Protein AF-0000000073112648 (afdb_homodimer)

InterPro domains:
  IPR002637 RdgB/HAM1 [PF01725] (5-181)
  IPR002637 RdgB/HAM1 [PTHR11067] (3-185)
  IPR002637 RdgB/HAM1 [TIGR00042] (4-183)
  IPR002637 RdgB/HAM1 [cd00515] (5-182)
  IPR027502 Inosine triphosphate pyrophosphatase [MF_03148] (3-185)
  IPR029001 Inosine triphosphate pyrophosphatase-like [G3DSA:3.90.950.10] (1-185)
  IPR029001 Inosine triphosphate pyrophosphatase-like [SSF52972] (3-185)

pLDDT: mean 95.09, std 6.39, range [42.97, 98.94]

Sequence (372 aa):
MSRTVTFVTGNAKKVEELVAILGSNFPRTIVPKKVDLPELQGEIDDICIKKCMEAAKQVQGPVLIEDTCLCFNALKGLPGPYIKWFLDKLGPEGLHTLLAGHADKSAQAICTFAFSEGVGKEVKLFQGRTDGIVVEPRGPRDFGWDPCFQPTGYDFTYAELPKEEKNKISHRFRALDKLRNYFLESMSRTVTFVTGNAKKVEELVAILGSNFPRTIVPKKVDLPELQGEIDDICIKKCMEAAKQVQGPVLIEDTCLCFNALKGLPGPYIKWFLDKLGPEGLHTLLAGHADKSAQAICTFAFSEGVGKEVKLFQGRTDGIVVEPRGPRDFGWDPCFQPTGYDFTYAELPKEEKNKISHRFRALDKLRNYFLES

Radius of gyration: 23.11 Å; Cα contacts (8 Å, |Δi|>4): 821; chains: 2; bounding box: 52×66×47 Å

Organism: Hermetia illucens (NCBI:txid343691)

Solvent-accessible surface area (backbone atoms only — not comparable to full-atom values): 19403 Å² total; per-residue (Å²): 127,67,56,62,32,37,34,55,42,84,49,69,68,58,51,55,53,50,50,63,70,52,41,90,80,47,78,52,44,79,42,77,39,71,68,96,68,80,48,58,56,78,52,68,66,61,36,42,48,53,45,34,51,53,46,7,63,73,67,68,31,29,29,33,35,74,49,70,28,45,19,26,56,75,52,72,36,40,62,15,77,48,32,67,60,48,42,74,68,44,34,36,62,39,58,37,37,46,41,55,60,43,89,58,45,41,27,35,37,36,18,37,36,23,37,27,71,16,67,94,47,70,73,44,76,24,68,8,69,26,55,24,31,53,36,79,55,40,62,57,80,86,49,81,56,28,17,15,32,26,40,66,95,52,98,44,24,52,37,58,43,56,68,75,61,42,55,75,59,30,16,58,41,47,11,46,51,51,47,43,50,52,64,72,72,102,128,67,55,61,34,35,34,56,40,82,49,69,68,57,52,54,53,49,50,63,70,51,40,91,79,46,77,52,44,80,43,76,39,71,68,95,68,80,50,58,56,78,52,68,67,59,36,42,47,53,44,34,53,54,46,8,61,72,66,68,31,29,29,33,35,74,50,68,29,44,21,26,56,75,52,72,35,40,61,14,78,50,32,68,61,48,40,75,70,43,33,37,62,39,58,37,37,46,42,56,60,42,88,56,43,41,27,34,38,35,19,38,36,24,38,26,72,16,66,95,47,70,70,44,78,22,69,9,69,26,55,24,31,54,36,80,55,42,62,57,80,87,51,82,55,27,17,15,34,26,39,66,98,51,97,44,24,53,36,58,42,56,70,74,62,43,54,74,60,30,16,56,41,48,10,45,50,51,47,43,50,51,64,73,73,100

Structure (mmCIF, N/CA/C/O backbone):
data_AF-0000000073112648-model_v1
#
loop_
_entity.id
_entity.type
_entity.pdbx_description
1 polymer 'Inosine triphosphate pyrophosphatase'
#
loop_
_atom_site.group_PDB
_atom_site.id
_atom_site.type_symbol
_atom_site.label_atom_id
_atom_site.label_alt_id
_atom_site.label_comp_id
_atom_site.label_asym_id
_atom_site.label_entity_id
_atom_site.label_seq_id
_atom_site.pdbx_PDB_ins_code
_atom_site.Cartn_x
_atom_site.Cartn_y
_atom_site.Cartn_z
_atom_site.occupancy
_atom_site.B_iso_or_equiv
_atom_site.auth_seq_id
_atom_site.auth_comp_id
_atom_site.auth_asym_id
_atom_site.auth_atom_id
_atom_site.pdbx_PDB_model_num
ATOM 1 N N . MET A 1 1 ? 29.203 -25.625 -14.953 1 43.09 1 MET A N 1
ATOM 2 C CA . MET A 1 1 ? 28.719 -25.438 -13.594 1 43.09 1 MET A CA 1
ATOM 3 C C . MET A 1 1 ? 27.438 -24.625 -13.57 1 43.09 1 MET A C 1
ATOM 5 O O . MET A 1 1 ? 27.344 -23.578 -14.227 1 43.09 1 MET A O 1
ATOM 9 N N . SER A 1 2 ? 26.25 -25.234 -13.18 1 62.19 2 SER A N 1
ATOM 10 C CA . SER A 1 2 ? 24.953 -24.578 -13.344 1 62.19 2 SER A CA 1
ATOM 11 C C . SER A 1 2 ? 24.922 -23.219 -12.641 1 62.19 2 SER A C 1
ATOM 13 O O . SER A 1 2 ? 25.516 -23.047 -11.578 1 62.19 2 SER A O 1
ATOM 15 N N . ARG A 1 3 ? 24.75 -22.188 -13.328 1 87.19 3 ARG A N 1
ATOM 16 C CA . ARG A 1 3 ? 24.672 -20.844 -12.773 1 87.19 3 ARG A CA 1
ATOM 17 C C . ARG A 1 3 ? 23.625 -20.766 -11.672 1 87.19 3 ARG A C 1
ATOM 19 O O . ARG A 1 3 ? 22.562 -21.375 -11.773 1 87.19 3 ARG A O 1
ATOM 26 N N . THR A 1 4 ? 23.938 -20.281 -10.617 1 94.12 4 THR A N 1
ATOM 27 C CA . THR A 1 4 ? 23.109 -20.156 -9.414 1 94.12 4 THR A CA 1
ATOM 28 C C . THR A 1 4 ? 22.203 -18.938 -9.5 1 94.12 4 THR A C 1
ATOM 30 O O . THR A 1 4 ? 22.625 -17.875 -9.977 1 94.12 4 THR A O 1
ATOM 33 N N . VAL A 1 5 ? 20.969 -19.094 -9.117 1 95.88 5 VAL A N 1
ATOM 34 C CA . VAL A 1 5 ? 20.016 -18 -8.953 1 95.88 5 VAL A CA 1
ATOM 35 C C . VAL A 1 5 ? 19.594 -17.891 -7.492 1 95.88 5 VAL A C 1
ATOM 37 O O . VAL A 1 5 ? 19.172 -18.891 -6.891 1 95.88 5 VAL A O 1
ATOM 40 N N . THR A 1 6 ? 19.797 -16.734 -6.945 1 96.75 6 THR A N 1
ATOM 41 C CA . THR A 1 6 ? 19.359 -16.516 -5.57 1 96.75 6 THR A CA 1
ATOM 42 C C . THR A 1 6 ? 17.875 -16.172 -5.516 1 96.75 6 THR A C 1
ATOM 44 O O . THR A 1 6 ? 17.438 -15.203 -6.117 1 96.75 6 THR A O 1
ATOM 47 N N . PHE A 1 7 ? 17.125 -16.984 -4.891 1 97.12 7 PHE A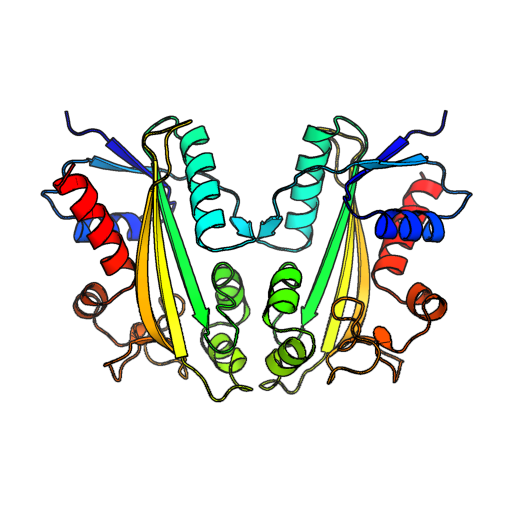 N 1
ATOM 48 C CA . PHE A 1 7 ? 15.719 -16.703 -4.621 1 97.12 7 PHE A CA 1
ATOM 49 C C . PHE A 1 7 ? 15.562 -15.961 -3.301 1 97.12 7 PHE A C 1
ATOM 51 O O . PHE A 1 7 ? 15.805 -16.531 -2.232 1 97.12 7 PHE A O 1
ATOM 58 N N . VAL A 1 8 ? 15.109 -14.727 -3.412 1 96.88 8 VAL A N 1
ATOM 59 C CA . VAL A 1 8 ? 15.047 -13.875 -2.232 1 96.88 8 VAL A CA 1
ATOM 60 C C . VAL A 1 8 ? 13.773 -14.172 -1.446 1 96.88 8 VAL A C 1
ATOM 62 O O . VAL A 1 8 ? 12.688 -13.695 -1.798 1 96.88 8 VAL A O 1
ATOM 65 N N . THR A 1 9 ? 13.922 -14.914 -0.431 1 92.69 9 THR A N 1
ATOM 66 C CA . THR A 1 9 ? 12.789 -15.273 0.417 1 92.69 9 THR A CA 1
ATOM 67 C C . THR A 1 9 ? 13.266 -15.68 1.809 1 92.69 9 THR A C 1
ATOM 69 O O . THR A 1 9 ? 14.375 -16.203 1.963 1 92.69 9 THR A O 1
ATOM 72 N N . GLY A 1 10 ? 12.477 -15.297 2.777 1 84.12 10 GLY A N 1
ATOM 73 C CA . GLY A 1 10 ? 12.711 -15.812 4.117 1 84.12 10 GLY A CA 1
ATOM 74 C C . GLY A 1 10 ? 11.852 -17.016 4.453 1 84.12 10 GLY A C 1
ATOM 75 O O . GLY A 1 10 ? 11.898 -17.531 5.574 1 84.12 10 GLY A O 1
ATOM 76 N N . ASN A 1 11 ? 11.117 -17.5 3.533 1 81 11 ASN A N 1
ATOM 77 C CA . ASN A 1 11 ? 10.164 -18.594 3.734 1 81 11 ASN A CA 1
ATOM 78 C C . ASN A 1 11 ? 10.641 -19.875 3.061 1 81 11 ASN A C 1
ATOM 80 O O . ASN A 1 11 ? 10.555 -20 1.838 1 81 11 ASN A O 1
ATOM 84 N N . ALA A 1 12 ? 11.039 -20.828 3.881 1 80.5 12 ALA A N 1
ATOM 85 C CA . ALA A 1 12 ? 11.586 -22.078 3.365 1 80.5 12 ALA A CA 1
ATOM 86 C C . ALA A 1 12 ? 10.547 -22.844 2.557 1 80.5 12 ALA A C 1
ATOM 88 O O . ALA A 1 12 ? 10.883 -23.531 1.594 1 80.5 12 ALA A O 1
ATOM 89 N N . LYS A 1 13 ? 9.266 -22.719 2.91 1 77.38 13 LYS A N 1
ATOM 90 C CA . LYS A 1 13 ? 8.195 -23.422 2.215 1 77.38 13 LYS A CA 1
ATOM 91 C C . LYS A 1 13 ? 8.055 -22.938 0.776 1 77.38 13 LYS A C 1
ATOM 93 O O . LYS A 1 13 ? 7.77 -23.719 -0.128 1 77.38 13 LYS A O 1
ATOM 98 N N . LYS A 1 14 ? 8.344 -21.656 0.605 1 84 14 LYS A N 1
ATOM 99 C CA . LYS A 1 14 ? 8.258 -21.109 -0.742 1 84 14 LYS A CA 1
ATOM 100 C C . LYS A 1 14 ? 9.32 -21.719 -1.656 1 84 14 LYS A C 1
ATOM 102 O O . LYS A 1 14 ? 9.062 -21.969 -2.836 1 84 14 LYS A O 1
ATOM 107 N N . VAL A 1 15 ? 10.492 -21.969 -1.103 1 86.69 15 VAL A N 1
ATOM 108 C CA . VAL A 1 15 ? 11.594 -22.516 -1.895 1 86.69 15 VAL A CA 1
ATOM 109 C C . VAL A 1 15 ? 11.266 -23.953 -2.314 1 86.69 15 VAL A C 1
ATOM 111 O O . VAL A 1 15 ? 11.484 -24.328 -3.469 1 86.69 15 VAL A O 1
ATOM 114 N N . GLU A 1 16 ? 10.82 -24.688 -1.351 1 84 16 GLU A N 1
ATOM 115 C CA . GLU A 1 16 ? 10.453 -26.078 -1.646 1 84 16 GLU A CA 1
ATOM 116 C C . GLU A 1 16 ? 9.398 -26.141 -2.744 1 84 16 GLU A C 1
ATOM 118 O O . GLU A 1 16 ? 9.516 -26.938 -3.678 1 84 16 GLU A O 1
ATOM 123 N N . GLU A 1 17 ? 8.406 -25.328 -2.643 1 83.12 17 GLU A N 1
ATOM 124 C CA . GLU A 1 17 ? 7.348 -25.266 -3.643 1 83.12 17 GLU A CA 1
ATOM 125 C C . GLU A 1 17 ? 7.895 -24.844 -5.004 1 83.12 17 GLU A C 1
ATOM 127 O O . GLU A 1 17 ? 7.539 -25.438 -6.027 1 83.12 17 GLU A O 1
ATOM 132 N N . LEU A 1 18 ? 8.734 -23.906 -4.992 1 90.94 18 LEU A N 1
ATOM 133 C CA . LEU A 1 18 ? 9.344 -23.391 -6.215 1 90.94 18 LEU A CA 1
ATOM 134 C C . LEU A 1 18 ? 10.141 -24.484 -6.922 1 90.94 18 LEU A C 1
ATOM 136 O O . LEU A 1 18 ? 9.953 -24.719 -8.117 1 90.94 18 LEU A O 1
ATOM 140 N N . VAL A 1 19 ? 10.969 -25.188 -6.16 1 89.19 19 VAL A N 1
ATOM 141 C CA . VAL A 1 19 ? 11.844 -26.219 -6.727 1 89.19 19 VAL A CA 1
ATOM 142 C C . VAL A 1 19 ? 11.008 -27.375 -7.258 1 89.19 19 VAL A C 1
ATOM 144 O O . VAL A 1 19 ? 11.312 -27.938 -8.312 1 89.19 19 VAL A O 1
ATOM 147 N N . ALA A 1 20 ? 9.992 -27.656 -6.555 1 85.88 20 ALA A N 1
ATOM 148 C CA . ALA A 1 20 ? 9.109 -28.75 -6.969 1 85.88 20 ALA A CA 1
ATOM 149 C C . ALA A 1 20 ? 8.445 -28.422 -8.312 1 85.88 20 ALA A C 1
ATOM 151 O O . ALA A 1 20 ? 8.305 -29.312 -9.156 1 85.88 20 ALA A O 1
ATOM 152 N N . ILE A 1 21 ? 8.102 -27.219 -8.516 1 87.06 21 ILE A N 1
ATOM 153 C CA . ILE A 1 21 ? 7.398 -26.812 -9.727 1 87.06 21 ILE A CA 1
ATOM 154 C C . ILE A 1 21 ? 8.391 -26.703 -10.883 1 87.06 21 ILE A C 1
ATOM 156 O O . ILE A 1 21 ? 8.086 -27.094 -12.008 1 87.06 21 ILE A O 1
ATOM 160 N N . LEU A 1 22 ? 9.555 -26.219 -10.656 1 91.31 22 LEU A N 1
ATOM 161 C CA . LEU A 1 22 ? 10.555 -26.047 -11.703 1 91.31 22 LEU A CA 1
ATOM 162 C C . LEU A 1 22 ? 11.07 -27.406 -12.195 1 91.31 22 LEU A C 1
ATOM 164 O O . LEU A 1 22 ? 11.359 -27.562 -13.383 1 91.31 22 LEU A O 1
ATOM 168 N N . GLY A 1 23 ? 11.156 -28.297 -11.227 1 87 23 GLY A N 1
ATOM 169 C CA . GLY A 1 23 ? 11.531 -29.656 -11.594 1 87 23 GLY A CA 1
ATOM 170 C C . GLY A 1 23 ? 13.031 -29.891 -11.578 1 87 23 GLY A C 1
ATOM 171 O O . GLY A 1 23 ? 13.812 -28.938 -11.492 1 87 23 GLY A O 1
ATOM 172 N N . SER A 1 24 ? 13.406 -31.125 -11.758 1 85.88 24 SER A N 1
ATOM 173 C CA . SER A 1 24 ? 14.797 -31.562 -11.656 1 85.88 24 SER A CA 1
ATOM 174 C C . SER A 1 24 ? 15.586 -31.156 -12.898 1 85.88 24 SER A C 1
ATOM 176 O O . SER A 1 24 ? 16.812 -31.125 -12.867 1 85.88 24 SER A O 1
ATOM 178 N N . ASN A 1 25 ? 14.938 -30.891 -13.961 1 86.56 25 ASN A N 1
ATOM 179 C CA . ASN A 1 25 ? 15.617 -30.578 -15.211 1 86.56 25 ASN A CA 1
ATOM 180 C C . ASN A 1 25 ? 15.891 -29.078 -15.336 1 86.56 25 ASN A C 1
ATOM 182 O O . ASN A 1 25 ? 16.406 -28.609 -16.359 1 86.56 25 ASN A O 1
ATOM 186 N N . PHE A 1 26 ? 15.461 -28.344 -14.375 1 90.62 26 PHE A N 1
ATOM 187 C CA . PHE A 1 26 ? 15.727 -26.906 -14.414 1 90.62 26 PHE A CA 1
ATOM 188 C C . PHE A 1 26 ? 17.219 -26.641 -14.461 1 90.62 26 PHE A C 1
ATOM 190 O O . PHE A 1 26 ? 17.984 -27.188 -13.664 1 90.62 26 PHE A O 1
ATOM 197 N N . PRO A 1 27 ? 17.719 -25.828 -15.344 1 91.5 27 PRO A N 1
ATOM 198 C CA . PRO A 1 27 ? 19.141 -25.719 -15.648 1 91.5 27 PRO A CA 1
ATOM 199 C C . PRO A 1 27 ? 19.891 -24.797 -14.688 1 91.5 27 PRO A C 1
ATOM 201 O O . PRO A 1 27 ? 21.016 -24.375 -14.977 1 91.5 27 PRO A O 1
ATOM 204 N N . ARG A 1 28 ? 19.266 -24.328 -13.648 1 92.94 28 ARG A N 1
ATOM 205 C CA . ARG A 1 28 ? 19.906 -23.469 -12.648 1 92.94 28 ARG A CA 1
ATOM 206 C C . ARG A 1 28 ? 19.75 -24.062 -11.25 1 92.94 28 ARG A C 1
ATOM 208 O O . ARG A 1 28 ? 18.797 -24.797 -10.977 1 92.94 28 ARG A O 1
ATOM 215 N N . THR A 1 29 ? 20.703 -23.781 -10.406 1 93 29 THR A N 1
ATOM 216 C CA . THR A 1 29 ? 20.562 -24.062 -8.984 1 93 29 THR A CA 1
ATOM 217 C C . THR A 1 29 ? 19.922 -22.891 -8.25 1 93 29 THR A C 1
ATOM 219 O O . THR A 1 29 ? 20.359 -21.75 -8.383 1 93 29 THR A O 1
ATOM 222 N N . ILE A 1 30 ? 18.844 -23.172 -7.531 1 93.5 30 ILE A N 1
ATOM 223 C CA . ILE A 1 30 ? 18.141 -22.125 -6.785 1 93.5 30 ILE A CA 1
ATOM 224 C C . ILE A 1 30 ? 18.594 -22.141 -5.328 1 93.5 30 ILE A C 1
ATOM 226 O O . ILE A 1 30 ? 18.5 -23.172 -4.656 1 93.5 30 ILE A O 1
ATOM 230 N N . VAL A 1 31 ? 19.062 -21.078 -4.797 1 92.81 31 VAL A N 1
ATOM 231 C CA . VAL A 1 31 ? 19.5 -20.969 -3.408 1 92.81 31 VAL A CA 1
ATOM 232 C C . VAL A 1 31 ? 18.703 -19.875 -2.709 1 92.81 31 VAL A C 1
ATOM 234 O O . VAL A 1 31 ? 18.578 -18.766 -3.232 1 92.81 31 VAL A O 1
ATOM 237 N N . PRO A 1 32 ? 18.141 -20.156 -1.556 1 94.5 32 PRO A N 1
ATOM 238 C CA . PRO A 1 32 ? 17.375 -19.141 -0.83 1 94.5 32 PRO A CA 1
ATOM 239 C C . PRO A 1 32 ? 18.266 -18.156 -0.068 1 94.5 32 PRO A C 1
ATOM 241 O O . PRO A 1 32 ? 19.328 -18.547 0.42 1 94.5 32 PRO A O 1
ATOM 244 N N . LYS A 1 33 ? 17.922 -16.969 -0 1 95.31 33 LYS A N 1
ATOM 245 C CA . LYS A 1 33 ? 18.594 -15.953 0.818 1 95.31 33 LYS A CA 1
ATOM 246 C C . LYS A 1 33 ? 17.578 -14.953 1.384 1 95.31 33 LYS A C 1
ATOM 248 O O . LYS A 1 33 ? 16.719 -14.453 0.657 1 95.31 33 LYS A O 1
ATOM 253 N N . LYS A 1 34 ? 17.672 -14.766 2.615 1 94.69 34 LYS A N 1
ATOM 254 C CA . LYS A 1 34 ? 16.859 -13.727 3.219 1 94.69 34 LYS A CA 1
ATOM 255 C C . LYS A 1 34 ? 17.484 -12.344 3.029 1 94.69 34 LYS A C 1
ATOM 257 O O . LYS A 1 34 ? 18.641 -12.125 3.395 1 94.69 34 LYS A O 1
ATOM 262 N N . VAL A 1 35 ? 16.844 -11.523 2.34 1 94.69 35 VAL A N 1
ATOM 263 C CA . VAL A 1 35 ? 17.234 -10.141 2.107 1 94.69 35 VAL A CA 1
ATOM 264 C C . VAL A 1 35 ? 16.109 -9.195 2.506 1 94.69 35 VAL A C 1
ATOM 266 O O . VAL A 1 35 ? 14.938 -9.453 2.189 1 94.69 35 VAL A O 1
ATOM 269 N N . ASP A 1 36 ? 16.453 -8.172 3.295 1 92.62 36 ASP A N 1
ATOM 270 C CA . ASP A 1 36 ? 15.438 -7.172 3.646 1 92.62 36 ASP A CA 1
ATOM 271 C C . ASP A 1 36 ? 15.18 -6.219 2.48 1 92.62 36 ASP A C 1
ATOM 273 O O . ASP A 1 36 ? 16.062 -5.453 2.092 1 92.62 36 ASP A O 1
ATOM 277 N N . LEU A 1 37 ? 14.07 -6.367 1.93 1 95.06 37 LEU A N 1
ATOM 278 C CA . LEU A 1 37 ? 13.672 -5.516 0.815 1 95.06 37 LEU A CA 1
ATOM 279 C C . LEU A 1 37 ? 12.5 -4.621 1.208 1 95.06 37 LEU A C 1
ATOM 281 O O . LEU A 1 37 ? 11.594 -5.055 1.924 1 95.06 37 LEU A O 1
ATOM 285 N N . PRO A 1 38 ? 12.477 -3.357 0.735 1 93.31 38 PRO A N 1
ATOM 286 C CA . PRO A 1 38 ? 11.32 -2.498 1.014 1 93.31 38 PRO A CA 1
ATOM 287 C C . PRO A 1 38 ? 10.062 -2.955 0.29 1 93.31 38 PRO A C 1
ATOM 289 O O . PRO A 1 38 ? 10.133 -3.43 -0.847 1 93.31 38 PRO A O 1
ATOM 292 N N . GLU A 1 39 ? 8.969 -2.891 0.93 1 95.94 39 GLU A N 1
ATOM 293 C CA . GLU A 1 39 ? 7.672 -3.086 0.284 1 95.94 39 GLU A CA 1
ATOM 294 C C . GLU A 1 39 ? 7.113 -1.768 -0.245 1 95.94 39 GLU A C 1
ATOM 296 O O . GLU A 1 39 ? 6.711 -0.901 0.534 1 95.94 39 GLU A O 1
ATOM 301 N N . LEU A 1 40 ? 7.055 -1.705 -1.59 1 97.75 40 LEU A N 1
ATOM 302 C CA . LEU A 1 40 ? 6.723 -0.428 -2.213 1 97.75 40 LEU A CA 1
ATOM 303 C C . LEU A 1 40 ? 5.238 -0.357 -2.553 1 97.75 40 LEU A C 1
ATOM 305 O O . LEU A 1 40 ? 4.582 -1.39 -2.695 1 97.75 40 LEU A O 1
ATOM 309 N N . GLN A 1 41 ? 4.758 0.828 -2.602 1 98.12 41 GLN A N 1
ATOM 310 C CA . GLN A 1 41 ? 3.432 1.067 -3.16 1 98.12 41 GLN A CA 1
ATOM 311 C C . GLN A 1 41 ? 3.508 1.348 -4.66 1 98.12 41 GLN A C 1
ATOM 313 O O . GLN A 1 41 ? 4.551 1.762 -5.168 1 98.12 41 GLN A O 1
ATOM 318 N N . GLY A 1 42 ? 2.393 1.149 -5.332 1 97 42 GLY A N 1
ATOM 319 C CA . GLY A 1 42 ? 2.35 1.394 -6.766 1 97 42 GLY A CA 1
ATOM 320 C C . GLY A 1 42 ? 1.607 0.316 -7.531 1 97 42 GLY A C 1
ATOM 321 O O . GLY A 1 42 ? 0.726 -0.348 -6.984 1 97 42 GLY A O 1
ATOM 322 N N . GLU A 1 43 ? 1.997 0.24 -8.812 1 97.19 43 GLU A N 1
ATOM 323 C CA . GLU A 1 43 ? 1.429 -0.787 -9.68 1 97.19 43 GLU A CA 1
ATOM 324 C C . GLU A 1 43 ? 2.23 -2.084 -9.594 1 97.19 43 GLU A C 1
ATOM 326 O O . GLU A 1 43 ? 3.438 -2.059 -9.352 1 97.19 43 GLU A O 1
ATOM 331 N N . ILE A 1 44 ? 1.588 -3.156 -9.852 1 97.88 44 ILE A N 1
ATOM 332 C CA . ILE A 1 44 ? 2.109 -4.5 -9.617 1 97.88 44 ILE A CA 1
ATOM 333 C C . ILE A 1 44 ? 3.469 -4.648 -10.297 1 97.88 44 ILE A C 1
ATOM 335 O O . ILE A 1 44 ? 4.461 -4.992 -9.648 1 97.88 44 ILE A O 1
ATOM 339 N N . ASP A 1 45 ? 3.564 -4.328 -11.602 1 98.38 45 ASP A N 1
ATOM 340 C CA . ASP A 1 45 ? 4.797 -4.535 -12.352 1 98.38 45 ASP A CA 1
ATOM 341 C C . ASP A 1 45 ? 5.918 -3.641 -11.828 1 98.38 45 ASP A C 1
ATOM 343 O O . ASP A 1 45 ? 7.055 -4.09 -11.672 1 98.38 45 ASP A O 1
ATOM 347 N N . ASP A 1 46 ? 5.59 -2.398 -11.57 1 97.81 46 ASP A N 1
ATOM 348 C CA . ASP A 1 46 ? 6.582 -1.448 -11.078 1 97.81 46 ASP A CA 1
ATOM 349 C C . ASP A 1 46 ? 7.152 -1.894 -9.734 1 97.81 46 ASP A C 1
ATOM 351 O O . ASP A 1 46 ? 8.359 -1.799 -9.5 1 97.81 46 ASP A O 1
ATOM 355 N N . ILE A 1 47 ? 6.297 -2.35 -8.859 1 98.06 47 ILE A N 1
ATOM 356 C CA . ILE A 1 47 ? 6.711 -2.832 -7.543 1 98.06 47 ILE A CA 1
ATOM 357 C C . ILE A 1 47 ? 7.676 -4.004 -7.707 1 98.06 47 ILE A C 1
ATOM 359 O O . ILE A 1 47 ? 8.734 -4.039 -7.074 1 98.06 47 ILE A O 1
ATOM 363 N N . CYS A 1 48 ? 7.391 -4.918 -8.57 1 98.25 48 CYS A N 1
ATOM 364 C CA . CYS A 1 48 ? 8.203 -6.113 -8.781 1 98.25 48 CYS A CA 1
ATOM 365 C C . CYS A 1 48 ? 9.555 -5.758 -9.375 1 98.25 48 CYS A C 1
ATOM 367 O O . CYS A 1 48 ? 10.586 -6.293 -8.953 1 98.25 48 CYS A O 1
ATOM 369 N N . ILE A 1 49 ? 9.516 -4.863 -10.336 1 98.44 49 ILE A N 1
ATOM 370 C CA . ILE A 1 49 ? 10.75 -4.449 -10.992 1 98.44 49 ILE A CA 1
ATOM 371 C C . ILE A 1 49 ? 11.672 -3.783 -9.977 1 98.44 49 ILE A C 1
ATOM 373 O O . ILE A 1 49 ? 12.844 -4.156 -9.852 1 98.44 49 ILE A O 1
ATOM 377 N N . LYS A 1 50 ? 11.141 -2.863 -9.234 1 97.62 50 LYS A N 1
ATOM 378 C CA . LYS A 1 50 ? 11.953 -2.137 -8.258 1 97.62 50 LYS A CA 1
ATOM 379 C C . LYS A 1 50 ? 12.453 -3.066 -7.156 1 97.62 50 LYS A C 1
ATOM 381 O O . LYS A 1 50 ? 13.594 -2.947 -6.703 1 97.62 50 LYS A O 1
ATOM 386 N N . LYS A 1 51 ? 11.594 -3.984 -6.727 1 97.62 51 LYS A N 1
ATOM 387 C CA . LYS A 1 51 ? 11.977 -4.977 -5.723 1 97.62 51 LYS A CA 1
ATOM 388 C C . LYS A 1 51 ? 13.117 -5.852 -6.227 1 97.62 51 LYS A C 1
ATOM 390 O O . LYS A 1 51 ? 14.07 -6.117 -5.488 1 97.62 51 LYS A O 1
ATOM 395 N N . CYS A 1 52 ? 13.062 -6.258 -7.422 1 98.38 52 CYS A N 1
ATOM 396 C CA . CYS A 1 52 ? 14.086 -7.105 -8.023 1 98.38 52 CYS A CA 1
ATOM 397 C C . CYS A 1 52 ? 15.398 -6.352 -8.188 1 98.38 52 CYS A C 1
ATOM 399 O O . CYS A 1 52 ? 16.469 -6.895 -7.918 1 98.38 52 CYS A O 1
ATOM 401 N N . MET A 1 53 ? 15.305 -5.117 -8.609 1 98 53 MET A N 1
ATOM 402 C CA . MET A 1 53 ? 16.5 -4.289 -8.75 1 98 53 MET A CA 1
ATOM 403 C C . MET A 1 53 ? 17.203 -4.117 -7.406 1 98 53 MET A C 1
ATOM 405 O O . MET A 1 53 ? 18.422 -4.215 -7.332 1 98 53 MET A O 1
ATOM 409 N N . GLU A 1 54 ? 16.422 -3.875 -6.387 1 97.12 54 GLU A N 1
ATOM 410 C CA . GLU A 1 54 ? 17 -3.732 -5.051 1 97.12 54 GLU A CA 1
ATOM 411 C C . GLU A 1 54 ? 17.625 -5.039 -4.582 1 97.12 54 GLU A C 1
ATOM 413 O O . GLU A 1 54 ? 18.688 -5.035 -3.971 1 97.12 54 GLU A O 1
ATOM 418 N N . ALA A 1 55 ? 16.969 -6.125 -4.852 1 98 55 ALA A N 1
ATOM 419 C CA . ALA A 1 55 ? 17.5 -7.438 -4.512 1 98 55 ALA A CA 1
ATOM 420 C C . ALA A 1 55 ? 18.844 -7.676 -5.207 1 98 55 ALA A C 1
ATOM 422 O O . ALA A 1 55 ? 19.797 -8.164 -4.59 1 98 55 ALA A O 1
ATOM 423 N N . ALA A 1 56 ? 18.906 -7.34 -6.465 1 98 56 ALA A N 1
ATOM 424 C CA . ALA A 1 56 ? 20.141 -7.516 -7.242 1 98 56 ALA A CA 1
ATOM 425 C C . ALA A 1 56 ? 21.281 -6.727 -6.633 1 98 56 ALA A C 1
ATOM 427 O O . ALA A 1 56 ? 22.422 -7.215 -6.574 1 98 56 ALA A O 1
ATOM 428 N N . LYS A 1 57 ? 20.969 -5.559 -6.195 1 97.12 57 LYS A N 1
ATOM 429 C CA . LYS A 1 57 ? 21.984 -4.707 -5.582 1 97.12 57 LYS A CA 1
ATOM 430 C C . LYS A 1 57 ? 22.547 -5.348 -4.32 1 97.12 57 LYS A C 1
ATOM 432 O O . LYS A 1 57 ? 23.734 -5.215 -4.031 1 97.12 57 LYS A O 1
ATOM 437 N N . GLN A 1 58 ? 21.766 -6.012 -3.615 1 96.88 58 GLN A N 1
ATOM 438 C CA . GLN A 1 58 ? 22.172 -6.582 -2.34 1 96.88 58 GLN A CA 1
ATOM 439 C C . GLN A 1 58 ? 22.844 -7.938 -2.537 1 96.88 58 GLN A C 1
ATOM 441 O O . GLN A 1 58 ? 23.828 -8.258 -1.864 1 96.88 58 GLN A O 1
ATOM 446 N N . VAL A 1 59 ? 22.344 -8.703 -3.445 1 96.75 59 VAL A N 1
ATOM 447 C CA . VAL A 1 59 ? 22.812 -10.062 -3.682 1 96.75 59 VAL A CA 1
ATOM 448 C C . VAL A 1 59 ? 24.062 -10.031 -4.566 1 96.75 59 VAL A C 1
ATOM 450 O O . VAL A 1 59 ? 24.906 -10.914 -4.477 1 96.75 59 VAL A O 1
ATOM 453 N N . GLN A 1 60 ? 24.234 -9.055 -5.414 1 96.56 60 GLN A N 1
ATOM 454 C CA . GLN A 1 60 ? 25.344 -8.906 -6.352 1 96.56 60 GLN A CA 1
ATOM 455 C C . GLN A 1 60 ? 25.469 -10.125 -7.258 1 96.56 60 GLN A C 1
ATOM 457 O O . GLN A 1 60 ? 26.547 -10.688 -7.414 1 96.56 60 GLN A O 1
ATOM 462 N N . GLY A 1 61 ? 24.422 -10.555 -7.848 1 96.44 61 GLY A N 1
ATOM 463 C CA . GLY A 1 61 ? 24.312 -11.688 -8.75 1 96.44 61 GLY A CA 1
ATOM 464 C C . GLY A 1 61 ? 22.875 -11.938 -9.203 1 96.44 61 GLY A C 1
ATOM 465 O O . GLY A 1 61 ? 22 -11.109 -8.992 1 96.44 61 GLY A O 1
ATOM 466 N N . PRO A 1 62 ? 22.672 -13.055 -9.945 1 97.69 62 PRO A N 1
ATOM 467 C CA . PRO A 1 62 ? 21.328 -13.391 -10.391 1 97.69 62 PRO A CA 1
ATOM 468 C C . PRO A 1 62 ? 20.344 -13.547 -9.227 1 97.69 62 PRO A C 1
ATOM 470 O O . PRO A 1 62 ? 20.656 -14.203 -8.234 1 97.69 62 PRO A O 1
ATOM 473 N N . VAL A 1 63 ? 19.188 -12.883 -9.375 1 98.25 63 VAL A N 1
ATOM 474 C CA . VAL A 1 63 ? 18.219 -12.906 -8.281 1 98.25 63 VAL A CA 1
ATOM 475 C C . VAL A 1 63 ? 16.828 -13.18 -8.828 1 98.25 63 VAL A C 1
ATOM 477 O O . VAL A 1 63 ? 16.531 -12.859 -9.984 1 98.25 63 VAL A O 1
ATOM 480 N N . LEU A 1 64 ? 16.047 -13.797 -8.039 1 97.75 64 LEU A N 1
ATOM 481 C CA . LEU A 1 64 ? 14.633 -14.062 -8.258 1 97.75 64 LEU A CA 1
ATOM 482 C C . LEU A 1 64 ? 13.805 -13.633 -7.051 1 97.75 64 LEU A C 1
ATOM 484 O O . LEU A 1 64 ? 14.133 -13.977 -5.91 1 97.75 64 LEU A O 1
ATOM 488 N N . ILE A 1 65 ? 12.82 -12.797 -7.324 1 97.69 65 ILE A N 1
ATOM 489 C CA . ILE A 1 65 ? 11.891 -12.438 -6.262 1 97.69 65 ILE A CA 1
ATOM 490 C C . ILE A 1 65 ? 10.477 -12.836 -6.656 1 97.69 65 ILE A C 1
ATOM 492 O O . ILE A 1 65 ? 10.227 -13.195 -7.812 1 97.69 65 ILE A O 1
ATOM 496 N N . GLU A 1 66 ? 9.641 -12.805 -5.699 1 96.25 66 GLU A N 1
ATOM 497 C CA . GLU A 1 66 ? 8.234 -13.141 -5.906 1 96.25 66 GLU A CA 1
ATOM 498 C C . GLU A 1 66 ? 7.316 -12.141 -5.211 1 96.25 66 GLU A C 1
ATOM 500 O O . GLU A 1 66 ? 7.637 -11.648 -4.129 1 96.25 66 GLU A O 1
ATOM 505 N N . ASP A 1 67 ? 6.277 -11.828 -5.84 1 95.81 67 ASP A N 1
ATOM 506 C CA . ASP A 1 67 ? 5.219 -11.008 -5.266 1 95.81 67 ASP A CA 1
ATOM 507 C C . ASP A 1 67 ? 3.84 -11.555 -5.625 1 95.81 67 ASP A C 1
ATOM 509 O O . ASP A 1 67 ? 3.604 -11.961 -6.766 1 95.81 67 ASP A O 1
ATOM 513 N N . THR A 1 68 ? 2.957 -11.609 -4.652 1 95.62 68 THR A N 1
ATOM 514 C CA . THR A 1 68 ? 1.618 -12.156 -4.84 1 95.62 68 THR A CA 1
ATOM 515 C C . THR A 1 68 ? 0.556 -11.109 -4.527 1 95.62 68 THR A C 1
ATOM 517 O O . THR A 1 68 ? 0.663 -10.391 -3.531 1 95.62 68 THR A O 1
ATOM 520 N N . CYS A 1 69 ? -0.434 -11.016 -5.434 1 97.56 69 CYS A N 1
ATOM 521 C CA . CYS A 1 69 ? -1.545 -10.078 -5.301 1 97.56 69 CYS A CA 1
ATOM 522 C C . CYS A 1 69 ? -2.881 -10.805 -5.352 1 97.56 69 CYS A C 1
ATOM 524 O O . CYS A 1 69 ? -2.998 -11.852 -5.992 1 97.56 69 CYS A O 1
ATOM 526 N N . LEU A 1 70 ? -3.834 -10.32 -4.688 1 98.69 70 LEU A N 1
ATOM 527 C CA . LEU A 1 70 ? -5.246 -10.609 -4.922 1 98.69 70 LEU A CA 1
ATOM 528 C C . LEU A 1 70 ? -6 -9.352 -5.344 1 98.69 70 LEU A C 1
ATOM 530 O O . LEU A 1 70 ? -6.051 -8.375 -4.594 1 98.69 70 LEU A O 1
ATOM 534 N N . CYS A 1 71 ? -6.535 -9.375 -6.543 1 98.88 71 CYS A N 1
ATOM 535 C CA . CYS A 1 71 ? -7.137 -8.195 -7.152 1 98.88 71 CYS A CA 1
ATOM 536 C C . CYS A 1 71 ? -8.641 -8.367 -7.32 1 98.88 71 CYS A C 1
ATOM 538 O O . CYS A 1 71 ? -9.086 -9.336 -7.934 1 98.88 71 CYS A O 1
ATOM 540 N N . PHE A 1 72 ? -9.406 -7.477 -6.777 1 98.94 72 PHE A N 1
ATOM 541 C CA . PHE A 1 72 ? -10.859 -7.48 -6.945 1 98.94 72 PHE A CA 1
ATOM 542 C C . PHE A 1 72 ? -11.266 -6.605 -8.125 1 98.94 72 PHE A C 1
ATOM 544 O O . PHE A 1 72 ? -10.953 -5.41 -8.156 1 98.94 72 PHE A O 1
ATOM 551 N N . ASN A 1 73 ? -11.961 -7.199 -9.094 1 98.88 73 ASN A N 1
ATOM 552 C CA . ASN A 1 73 ? -12.32 -6.453 -10.289 1 98.88 73 ASN A CA 1
ATOM 553 C C . ASN A 1 73 ? -13.227 -5.27 -9.961 1 98.88 73 ASN A C 1
ATOM 555 O O . ASN A 1 73 ? -13.055 -4.18 -10.516 1 98.88 73 ASN A O 1
ATOM 559 N N . ALA A 1 74 ? -14.125 -5.418 -9.039 1 98.75 74 ALA A N 1
ATOM 560 C CA . ALA A 1 74 ? -15.055 -4.355 -8.648 1 98.75 74 ALA A CA 1
ATOM 561 C C . ALA A 1 74 ? -14.305 -3.176 -8.031 1 98.75 74 ALA A C 1
ATOM 563 O O . ALA A 1 74 ? -14.82 -2.059 -7.988 1 98.75 74 ALA A O 1
ATOM 564 N N . LEU A 1 75 ? -13.125 -3.449 -7.523 1 98.75 75 LEU A N 1
ATOM 565 C CA . LEU A 1 75 ? -12.312 -2.412 -6.902 1 98.75 75 LEU A CA 1
ATOM 566 C C . LEU A 1 75 ? -11.133 -2.037 -7.797 1 98.75 75 LEU A C 1
ATOM 568 O O . LEU A 1 75 ? -10.086 -1.616 -7.305 1 98.75 75 LEU A O 1
ATOM 572 N N . LYS A 1 76 ? -11.258 -2.369 -9.031 1 98.56 76 LYS A N 1
ATOM 573 C CA . LYS A 1 76 ? -10.273 -1.99 -10.047 1 98.56 76 LYS A CA 1
ATOM 574 C C . LYS A 1 76 ? -8.898 -2.564 -9.719 1 98.56 76 LYS A C 1
ATOM 576 O O . LYS A 1 76 ? -7.879 -1.889 -9.891 1 98.56 76 LYS A O 1
ATOM 581 N N . GLY A 1 77 ? -8.898 -3.672 -9.148 1 98.69 77 GLY A N 1
ATOM 582 C CA . GLY A 1 77 ? -7.656 -4.387 -8.906 1 98.69 77 GLY A CA 1
ATOM 583 C C . GLY A 1 77 ? -7.164 -4.262 -7.473 1 98.69 77 GLY A C 1
ATOM 584 O O . GLY A 1 77 ? -6.176 -4.891 -7.094 1 98.69 77 GLY A O 1
ATOM 585 N N . LEU A 1 78 ? -7.852 -3.457 -6.68 1 98.75 78 LEU A N 1
ATOM 586 C CA . LEU A 1 78 ? -7.496 -3.334 -5.27 1 98.75 78 LEU A CA 1
ATOM 587 C C . LEU A 1 78 ? -8.078 -4.484 -4.457 1 98.75 78 LEU A C 1
ATOM 589 O O . LEU A 1 78 ? -9.109 -5.051 -4.828 1 98.75 78 LEU A O 1
ATOM 593 N N . PRO A 1 79 ? -7.371 -4.902 -3.367 1 98.56 79 PRO A N 1
ATOM 594 C CA . PRO A 1 79 ? -6.191 -4.277 -2.768 1 98.56 79 PRO A CA 1
ATOM 595 C C . PRO A 1 79 ? -4.91 -4.559 -3.551 1 98.56 79 PRO A C 1
ATOM 597 O O . PRO A 1 79 ? -3.928 -3.826 -3.42 1 98.56 79 PRO A O 1
ATOM 600 N N . GLY A 1 80 ? -4.895 -5.648 -4.406 1 98.31 80 GLY A N 1
ATOM 601 C CA . GLY A 1 80 ? -3.736 -5.902 -5.246 1 98.31 80 GLY A CA 1
ATOM 602 C C . GLY A 1 80 ? -2.455 -6.078 -4.453 1 98.31 80 GLY A C 1
ATOM 603 O O . GLY A 1 80 ? -2.385 -6.914 -3.549 1 98.31 80 GLY A O 1
ATOM 604 N N . PRO A 1 81 ? -1.464 -5.273 -4.68 1 98.25 81 PRO A N 1
ATOM 605 C CA . PRO A 1 81 ? -0.178 -5.422 -3.994 1 98.25 81 PRO A CA 1
ATOM 606 C C . PRO A 1 81 ? -0.287 -5.219 -2.484 1 98.25 81 PRO A C 1
ATOM 608 O O . PRO A 1 81 ? 0.638 -5.562 -1.745 1 98.25 81 PRO A O 1
ATOM 611 N N . TYR A 1 82 ? -1.385 -4.688 -1.98 1 98.44 82 TYR A N 1
ATOM 612 C CA . TYR A 1 82 ? -1.54 -4.371 -0.564 1 98.44 82 TYR A CA 1
ATOM 613 C C . TYR A 1 82 ? -2.256 -5.5 0.17 1 98.44 82 TYR A C 1
ATOM 615 O O . TYR A 1 82 ? -2.594 -5.363 1.349 1 98.44 82 TYR A O 1
ATOM 623 N N . ILE A 1 83 ? -2.432 -6.633 -0.468 1 98.31 83 ILE A N 1
ATOM 624 C CA . ILE A 1 83 ? -3.285 -7.711 0.02 1 98.31 83 ILE A CA 1
ATOM 625 C C . ILE A 1 83 ? -2.744 -8.234 1.348 1 98.31 83 ILE A C 1
ATOM 627 O O . ILE A 1 83 ? -3.514 -8.648 2.221 1 98.31 83 ILE A O 1
ATOM 631 N N . LYS A 1 84 ? -1.463 -8.203 1.545 1 96.62 84 LYS A N 1
ATOM 632 C CA . LYS A 1 84 ? -0.874 -8.68 2.791 1 96.62 84 LYS A CA 1
ATOM 633 C C . LYS A 1 84 ? -1.465 -7.953 3.996 1 96.62 84 LYS A C 1
ATOM 635 O O . LYS A 1 84 ? -1.871 -8.586 4.973 1 96.62 84 LYS A O 1
ATOM 640 N N . TRP A 1 85 ? -1.582 -6.684 3.924 1 97.94 85 TRP A N 1
ATOM 641 C CA . TRP A 1 85 ? -2.059 -5.867 5.035 1 97.94 85 TRP A CA 1
ATOM 642 C C . TRP A 1 85 ? -3.559 -6.051 5.242 1 97.94 85 TRP A C 1
ATOM 644 O O . TRP A 1 85 ? -4.035 -6.074 6.379 1 97.94 85 TRP A O 1
ATOM 654 N N . PHE A 1 86 ? -4.254 -6.199 4.184 1 98.56 86 PHE A N 1
ATOM 655 C CA . PHE A 1 86 ? -5.695 -6.402 4.262 1 98.56 86 PHE A CA 1
ATOM 656 C C . PHE A 1 86 ? -6.02 -7.77 4.848 1 98.56 86 PHE A C 1
ATOM 658 O O . PHE A 1 86 ? -6.926 -7.898 5.676 1 98.56 86 PHE A O 1
ATOM 665 N N . LEU A 1 87 ? -5.258 -8.719 4.406 1 98.12 87 LEU A N 1
ATOM 666 C CA . LEU A 1 87 ? -5.461 -10.047 4.98 1 98.12 87 LEU A CA 1
ATOM 667 C C . LEU A 1 87 ? -5.117 -10.055 6.465 1 98.12 87 LEU A C 1
ATOM 669 O O . LEU A 1 87 ? -5.867 -10.602 7.277 1 98.12 87 LEU A O 1
ATOM 673 N N . ASP A 1 88 ? -4.039 -9.461 6.816 1 97.44 88 ASP A N 1
ATOM 674 C CA . ASP A 1 88 ? -3.574 -9.445 8.195 1 97.44 88 ASP A CA 1
ATOM 675 C C . ASP A 1 88 ? -4.598 -8.773 9.117 1 97.44 88 ASP A C 1
ATOM 677 O O . ASP A 1 88 ? -4.855 -9.258 10.219 1 97.44 88 ASP A O 1
ATOM 681 N N . LYS A 1 89 ? -5.203 -7.723 8.648 1 98.12 89 LYS A N 1
ATOM 682 C CA . LYS A 1 89 ? -6.078 -6.926 9.508 1 98.12 89 LYS A CA 1
ATOM 683 C C . LYS A 1 89 ? -7.52 -7.422 9.438 1 98.12 89 LYS A C 1
ATOM 685 O O . LYS A 1 89 ? -8.234 -7.41 10.438 1 98.12 89 LYS A O 1
ATOM 690 N N . LEU A 1 90 ? -7.945 -7.926 8.273 1 98.12 90 LEU A N 1
ATOM 691 C CA . LEU A 1 90 ? -9.375 -8.164 8.086 1 98.12 90 LEU A CA 1
ATOM 692 C C . LEU A 1 90 ? -9.672 -9.656 8.047 1 98.12 90 LEU A C 1
ATOM 694 O O . LEU A 1 90 ? -10.82 -10.062 8.242 1 98.12 90 LEU A O 1
ATOM 698 N N . GLY A 1 91 ? -8.625 -10.492 7.703 1 97.81 91 GLY A N 1
ATOM 699 C CA . GLY A 1 91 ? -8.859 -11.914 7.465 1 97.81 91 GLY A CA 1
ATOM 700 C C . GLY A 1 91 ? -9.688 -12.18 6.219 1 97.81 91 GLY A C 1
ATOM 701 O O . GLY A 1 91 ? -10.117 -11.242 5.543 1 97.81 91 GLY A O 1
ATOM 702 N N . PRO A 1 92 ? -9.859 -13.469 5.922 1 98.25 92 PRO A N 1
ATOM 703 C CA . PRO A 1 92 ? -10.633 -13.82 4.73 1 98.25 92 PRO A CA 1
ATOM 704 C C . PRO A 1 92 ? -12.07 -13.32 4.797 1 98.25 92 PRO A C 1
ATOM 706 O O . PRO A 1 92 ? -12.648 -12.953 3.771 1 98.25 92 PRO A O 1
ATOM 709 N N . GLU A 1 93 ? -12.68 -13.352 5.977 1 98.12 93 GLU A N 1
ATOM 710 C CA . GLU A 1 93 ? -14.047 -12.859 6.141 1 98.12 93 GLU A CA 1
ATOM 711 C C . GLU A 1 93 ? -14.148 -11.383 5.781 1 98.12 93 GLU A C 1
ATOM 713 O O . GLU A 1 93 ? -15.062 -10.969 5.062 1 98.12 93 GLU A O 1
ATOM 718 N N . GLY A 1 94 ? -13.18 -10.617 6.262 1 98.31 94 GLY A N 1
ATOM 719 C CA . GLY A 1 94 ? -13.164 -9.195 5.957 1 98.31 94 GLY A CA 1
ATOM 720 C C . GLY A 1 94 ? -12.922 -8.898 4.492 1 98.31 94 GLY A C 1
ATOM 721 O O . GLY A 1 94 ? -13.469 -7.941 3.945 1 98.31 94 GLY A O 1
ATOM 722 N N . LEU A 1 95 ? -12.125 -9.711 3.871 1 98.75 95 LEU A N 1
ATOM 723 C CA . LEU A 1 95 ? -11.898 -9.555 2.439 1 98.75 95 LEU A CA 1
ATOM 724 C C . LEU A 1 95 ? -13.195 -9.734 1.658 1 98.75 95 LEU A C 1
ATOM 726 O O . LEU A 1 95 ? -13.477 -8.977 0.73 1 98.75 95 LEU A O 1
ATOM 730 N N . HIS A 1 96 ? -13.906 -10.695 2.037 1 98.69 96 HIS A N 1
ATOM 731 C CA . HIS A 1 96 ? -15.203 -10.906 1.407 1 98.69 96 HIS A CA 1
ATOM 732 C C . HIS A 1 96 ? -16.141 -9.727 1.658 1 98.69 96 HIS A C 1
ATOM 734 O O . HIS A 1 96 ? -16.828 -9.273 0.742 1 98.69 96 HIS A O 1
ATOM 740 N N . THR A 1 97 ? -16.125 -9.188 2.875 1 98.62 97 THR A N 1
ATOM 741 C CA . THR A 1 97 ? -17 -8.102 3.285 1 98.62 97 THR A CA 1
ATOM 742 C C . THR A 1 97 ? -16.688 -6.824 2.514 1 98.62 97 THR A C 1
ATOM 744 O O . THR A 1 97 ? -17.578 -6 2.273 1 98.62 97 THR A O 1
ATOM 747 N N . LEU A 1 98 ? -15.445 -6.688 2.057 1 98.56 98 LEU A N 1
ATOM 748 C CA . LEU A 1 98 ? -15.047 -5.516 1.289 1 98.56 98 LEU A CA 1
ATOM 749 C C . LEU A 1 98 ? -15.906 -5.363 0.038 1 98.56 98 LEU A C 1
ATOM 751 O O . LEU A 1 98 ? -16.109 -4.25 -0.452 1 98.56 98 LEU A O 1
ATOM 755 N N . LEU A 1 99 ? -16.391 -6.477 -0.435 1 98.75 99 LEU A N 1
ATOM 756 C CA . LEU A 1 99 ? -17.094 -6.457 -1.709 1 98.75 99 LEU A CA 1
ATOM 757 C C . LEU A 1 99 ? -18.609 -6.43 -1.489 1 98.75 99 LEU A C 1
ATOM 759 O O . LEU A 1 99 ? -19.375 -6.586 -2.438 1 98.75 99 LEU A O 1
ATOM 763 N N . ALA A 1 100 ? -19.031 -6.234 -0.25 1 98.56 100 ALA A N 1
ATOM 764 C CA . ALA A 1 100 ? -20.438 -6.293 0.101 1 98.56 100 ALA A CA 1
ATOM 765 C C . ALA A 1 100 ? -21.25 -5.289 -0.718 1 98.56 100 ALA A C 1
ATOM 767 O O . ALA A 1 100 ? -22.422 -5.539 -1.047 1 98.56 100 ALA A O 1
ATOM 768 N N . GLY A 1 101 ? -20.656 -4.207 -1.072 1 98.31 101 GLY A N 1
ATOM 769 C CA . GLY A 1 101 ? -21.375 -3.178 -1.806 1 98.31 101 GLY A CA 1
ATOM 770 C C . GLY A 1 101 ? -21.359 -3.391 -3.309 1 98.31 101 GLY A C 1
ATOM 771 O O . GLY A 1 101 ? -21.812 -2.533 -4.066 1 98.31 101 GLY A O 1
ATOM 772 N N . HIS A 1 102 ? -20.891 -4.52 -3.744 1 98.56 102 HIS A N 1
ATOM 773 C CA . HIS A 1 102 ? -20.75 -4.781 -5.172 1 98.56 102 HIS A CA 1
ATOM 774 C C . HIS A 1 102 ? -21.406 -6.098 -5.566 1 98.56 102 HIS A C 1
ATOM 776 O O . HIS A 1 102 ? -21.297 -7.09 -4.84 1 98.56 102 HIS A O 1
ATOM 782 N N . ALA A 1 103 ? -22.031 -6.074 -6.68 1 98.5 103 ALA A N 1
ATOM 783 C CA . ALA A 1 103 ? -22.562 -7.312 -7.246 1 98.5 103 ALA A CA 1
ATOM 784 C C . ALA A 1 103 ? -21.438 -8.172 -7.828 1 98.5 103 ALA A C 1
ATOM 786 O O . ALA A 1 103 ? -21.469 -9.398 -7.723 1 98.5 103 ALA A O 1
ATOM 787 N N . ASP A 1 104 ? -20.484 -7.508 -8.414 1 98.75 104 ASP A N 1
ATOM 788 C CA . ASP A 1 104 ? -19.344 -8.195 -9.016 1 98.75 104 ASP A CA 1
ATOM 789 C C . ASP A 1 104 ? -18.375 -8.68 -7.941 1 98.75 104 ASP A C 1
ATOM 791 O O . ASP A 1 104 ? -17.75 -7.875 -7.246 1 98.75 104 ASP A O 1
ATOM 795 N N . LYS A 1 105 ? -18.266 -9.977 -7.82 1 98.81 105 LY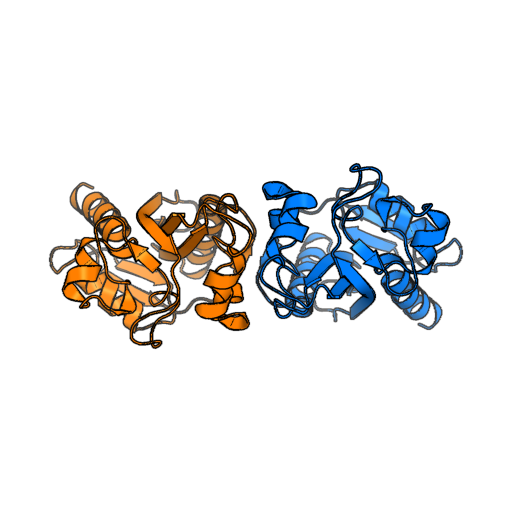S A N 1
ATOM 796 C CA . LYS A 1 105 ? -17.359 -10.562 -6.84 1 98.81 105 LYS A CA 1
ATOM 797 C C . LYS A 1 105 ? -16.125 -11.172 -7.523 1 98.81 105 LYS A C 1
ATOM 799 O O . LYS A 1 105 ? -15.344 -11.867 -6.883 1 98.81 105 LYS A O 1
ATOM 804 N N . SER A 1 106 ? -15.977 -10.922 -8.82 1 98.88 106 SER A N 1
ATOM 805 C CA . SER A 1 106 ? -14.867 -11.523 -9.562 1 98.88 106 SER A CA 1
ATOM 806 C C . SER A 1 106 ? -13.531 -10.938 -9.125 1 98.88 106 SER A C 1
ATOM 808 O O . SER A 1 106 ? -13.461 -9.781 -8.695 1 98.88 106 SER A O 1
ATOM 810 N N . ALA A 1 107 ? -12.555 -11.766 -9.18 1 98.88 107 ALA A N 1
ATOM 811 C CA . ALA A 1 107 ? -11.211 -11.422 -8.727 1 98.88 107 ALA A CA 1
ATOM 812 C C . ALA A 1 107 ? -10.156 -12.18 -9.523 1 98.88 107 ALA A C 1
ATOM 814 O O . ALA A 1 107 ? -10.477 -13.086 -10.289 1 98.88 107 ALA A O 1
ATOM 815 N N . GLN A 1 108 ? -8.961 -11.742 -9.375 1 98.88 108 GLN A N 1
ATOM 816 C CA . GLN A 1 108 ? -7.809 -12.422 -9.969 1 98.88 108 GLN A CA 1
ATOM 817 C C . GLN A 1 108 ? -6.699 -12.617 -8.938 1 98.88 108 GLN A C 1
ATOM 819 O O . GLN A 1 108 ? -6.32 -11.68 -8.242 1 98.88 108 GLN A O 1
ATOM 824 N N . ALA A 1 109 ? -6.289 -13.867 -8.773 1 98.69 109 ALA A N 1
ATOM 825 C CA . ALA A 1 109 ? -5.027 -14.133 -8.086 1 98.69 109 ALA A CA 1
ATOM 826 C C . ALA A 1 109 ? -3.84 -13.961 -9.023 1 98.69 109 ALA A C 1
ATOM 828 O O . ALA A 1 109 ? -3.826 -14.516 -10.125 1 98.69 109 ALA A O 1
ATOM 829 N N . ILE A 1 110 ? -2.881 -13.148 -8.609 1 98.62 110 ILE A N 1
ATOM 830 C CA . ILE A 1 110 ? -1.753 -12.844 -9.484 1 98.62 110 ILE A CA 1
ATOM 831 C C . ILE A 1 110 ? -0.442 -13.117 -8.75 1 98.62 110 ILE A C 1
ATOM 833 O O . ILE A 1 110 ? -0.261 -12.688 -7.609 1 98.62 110 ILE A O 1
ATOM 837 N N . CYS A 1 111 ? 0.397 -13.844 -9.281 1 97.38 111 CYS A N 1
ATOM 838 C CA . CYS A 1 111 ? 1.765 -14.047 -8.82 1 97.38 111 CYS A CA 1
ATOM 839 C C . CYS A 1 111 ? 2.771 -13.562 -9.852 1 97.38 111 CYS A C 1
ATOM 841 O O . CYS A 1 111 ? 2.656 -13.883 -11.039 1 97.38 111 CYS A O 1
ATOM 843 N N . THR A 1 112 ? 3.66 -12.758 -9.469 1 98.5 112 THR A N 1
ATOM 844 C CA . THR A 1 112 ? 4.703 -12.273 -10.367 1 98.5 112 THR A CA 1
ATOM 845 C C . THR A 1 112 ? 6.086 -12.656 -9.844 1 98.5 112 THR A C 1
ATOM 847 O O . THR A 1 112 ? 6.445 -12.328 -8.719 1 98.5 112 THR A O 1
ATOM 850 N N . PHE A 1 113 ? 6.844 -13.414 -10.656 1 98.19 113 PHE A N 1
ATOM 851 C CA . PHE A 1 113 ? 8.273 -13.602 -10.445 1 98.19 113 PHE A CA 1
ATOM 852 C C . PHE A 1 113 ? 9.078 -12.594 -11.258 1 98.19 113 PHE A C 1
ATOM 854 O O . PHE A 1 113 ? 8.773 -12.344 -12.422 1 98.19 113 PHE A O 1
ATOM 861 N N . ALA A 1 114 ? 9.984 -11.977 -10.648 1 98.69 114 ALA A N 1
ATOM 862 C CA . ALA A 1 114 ? 10.922 -11.086 -11.328 1 98.69 114 ALA A CA 1
ATOM 863 C C . ALA A 1 114 ? 12.344 -11.633 -11.242 1 98.69 114 ALA A C 1
ATOM 865 O O . ALA A 1 114 ? 12.812 -11.984 -10.156 1 98.69 114 ALA A O 1
ATOM 866 N N . PHE A 1 115 ? 13.016 -11.664 -12.445 1 98.44 115 PHE A N 1
ATOM 867 C CA . PHE A 1 115 ? 14.359 -12.227 -12.555 1 98.44 115 PHE A CA 1
ATOM 868 C C . PHE A 1 115 ? 15.32 -11.211 -13.164 1 98.44 115 PHE A C 1
ATOM 870 O O . PHE A 1 115 ? 14.969 -10.516 -14.125 1 98.44 115 PHE A O 1
ATOM 877 N N . SER A 1 116 ? 16.438 -11.125 -12.484 1 98.44 116 SER A N 1
ATOM 878 C CA . SER A 1 116 ? 17.531 -10.344 -13.055 1 98.44 116 SER A CA 1
ATOM 879 C C . SER A 1 116 ? 18.859 -11.07 -12.922 1 98.44 116 SER A C 1
ATOM 881 O O . SER A 1 116 ? 19.109 -11.734 -11.914 1 98.44 116 SER A O 1
ATOM 883 N N . GLU A 1 117 ? 19.734 -10.906 -13.93 1 97.38 117 GLU A N 1
ATOM 884 C CA . GLU A 1 117 ? 21.047 -11.523 -13.898 1 97.38 117 GLU A CA 1
ATOM 885 C C . GLU A 1 117 ? 21.984 -10.773 -12.961 1 97.38 117 GLU A C 1
ATOM 887 O O . GLU A 1 117 ? 23.141 -11.188 -12.758 1 97.38 117 GLU A O 1
ATOM 892 N N . GLY A 1 118 ? 21.5 -9.672 -12.453 1 96.94 118 GLY A N 1
ATOM 893 C CA . GLY A 1 118 ? 22.328 -8.922 -11.531 1 96.94 118 GLY A CA 1
ATOM 894 C C . GLY A 1 118 ? 22.172 -7.418 -11.672 1 96.94 118 GLY A C 1
ATOM 895 O O . GLY A 1 118 ? 21.25 -6.949 -12.344 1 96.94 118 GLY A O 1
ATOM 896 N N . VAL A 1 119 ? 23.094 -6.707 -11.016 1 97 119 VAL A N 1
ATOM 897 C CA . VAL A 1 119 ? 23.031 -5.254 -10.961 1 97 119 VAL A CA 1
ATOM 898 C C . VAL A 1 119 ? 23.125 -4.676 -12.375 1 97 119 VAL A C 1
ATOM 900 O O . VAL A 1 119 ? 24 -5.066 -13.148 1 97 119 VAL A O 1
ATOM 903 N N . GLY A 1 120 ? 22.219 -3.756 -12.711 1 96.69 120 GLY A N 1
ATOM 904 C CA . GLY A 1 120 ? 22.281 -3.068 -13.992 1 96.69 120 GLY A CA 1
ATOM 905 C C . GLY A 1 120 ? 21.703 -3.885 -15.133 1 96.69 120 GLY A C 1
ATOM 906 O O . GLY A 1 120 ? 21.609 -3.402 -16.266 1 96.69 120 GLY A O 1
ATOM 907 N N . LYS A 1 121 ? 21.312 -5.094 -14.922 1 97.75 121 LYS A N 1
ATOM 908 C CA . LYS A 1 121 ? 20.75 -5.957 -15.953 1 97.75 121 LYS A CA 1
ATOM 909 C C . LYS A 1 121 ? 19.219 -5.832 -16.016 1 97.75 121 LYS A C 1
ATOM 911 O O . LYS A 1 121 ? 18.609 -5.34 -15.07 1 97.75 12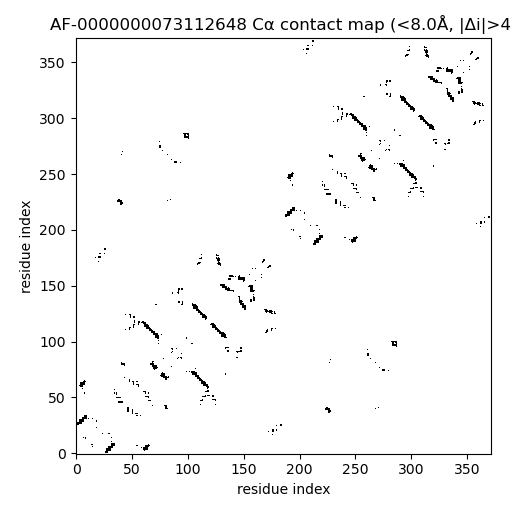1 LYS A O 1
ATOM 916 N N . GLU A 1 122 ? 18.656 -6.219 -17.078 1 97.88 122 GLU A N 1
ATOM 917 C CA . GLU A 1 122 ? 17.219 -6.16 -17.281 1 97.88 122 GLU A CA 1
ATOM 918 C C . GLU A 1 122 ? 16.484 -7.043 -16.281 1 97.88 122 GLU A C 1
ATOM 920 O O . GLU A 1 122 ? 16.969 -8.117 -15.922 1 97.88 122 GLU A O 1
ATOM 925 N N . VAL A 1 123 ? 15.336 -6.559 -15.883 1 98.69 123 VAL A N 1
ATOM 926 C CA . VAL A 1 123 ? 14.438 -7.355 -15.055 1 98.69 123 VAL A CA 1
ATOM 927 C C . VAL A 1 123 ? 13.359 -7.992 -15.938 1 98.69 123 VAL A C 1
ATOM 929 O O . VAL A 1 123 ? 12.688 -7.297 -16.703 1 98.69 123 VAL A O 1
ATOM 932 N N . LYS A 1 124 ? 13.219 -9.258 -15.836 1 98.69 124 LYS A N 1
ATOM 933 C CA . LYS A 1 124 ? 12.172 -9.984 -16.547 1 98.69 124 LYS A CA 1
ATOM 934 C C . LYS A 1 124 ? 11.047 -10.406 -15.617 1 98.69 124 LYS A C 1
ATOM 936 O O . LYS A 1 124 ? 11.305 -10.898 -14.516 1 98.69 124 LYS A O 1
ATOM 941 N N . LEU A 1 125 ? 9.891 -10.148 -16.078 1 98.81 125 LEU A N 1
ATOM 942 C CA . LEU A 1 125 ? 8.727 -10.492 -15.266 1 98.81 125 LEU A CA 1
ATOM 943 C C . LEU A 1 125 ? 8.023 -11.727 -15.82 1 98.81 125 LEU A C 1
ATOM 945 O O . LEU A 1 125 ? 7.852 -11.852 -17.031 1 98.81 125 LEU A O 1
ATOM 949 N N . PHE A 1 126 ? 7.688 -12.633 -14.977 1 98.69 126 PHE A N 1
ATOM 950 C CA . PHE A 1 126 ? 6.867 -13.805 -15.258 1 98.69 126 PHE A CA 1
ATOM 951 C C . PHE A 1 126 ? 5.625 -13.82 -14.375 1 98.69 126 PHE A C 1
ATOM 953 O O . PHE A 1 126 ? 5.711 -14.109 -13.18 1 98.69 126 PHE A O 1
ATOM 960 N N . GLN A 1 127 ? 4.523 -13.57 -15.008 1 98.69 127 GLN A N 1
ATOM 961 C CA . GLN A 1 127 ? 3.309 -13.359 -14.234 1 98.69 127 GLN A CA 1
ATOM 962 C C . GLN A 1 127 ? 2.266 -14.43 -14.539 1 98.69 127 GLN A C 1
ATOM 964 O O . GLN A 1 127 ? 2.053 -14.781 -15.695 1 98.69 127 GLN A O 1
ATOM 969 N N . GLY A 1 128 ? 1.754 -15.008 -13.508 1 98.44 128 GLY A N 1
ATOM 970 C CA . GLY A 1 128 ? 0.626 -15.922 -13.586 1 98.44 128 GLY A CA 1
ATOM 971 C C . GLY A 1 128 ? -0.643 -15.359 -12.977 1 98.44 128 GLY A C 1
ATOM 972 O O . GLY A 1 128 ? -0.6 -14.719 -11.922 1 98.44 128 GLY A O 1
ATOM 973 N N . ARG A 1 129 ? -1.722 -15.625 -13.617 1 98.56 129 ARG A N 1
ATOM 974 C CA . ARG A 1 129 ? -3.014 -15.117 -13.172 1 98.56 129 ARG A CA 1
ATOM 975 C C . ARG A 1 129 ? -4.062 -16.219 -13.156 1 98.56 129 ARG A C 1
ATOM 977 O O . ARG A 1 129 ? -4.086 -17.078 -14.047 1 98.56 129 ARG A O 1
ATOM 984 N N . THR A 1 130 ? -4.836 -16.219 -12.188 1 98.69 130 THR A N 1
ATOM 985 C CA . THR A 1 130 ? -5.984 -17.109 -12.102 1 98.69 130 THR A CA 1
ATOM 986 C C . THR A 1 130 ? -7.258 -16.328 -11.789 1 98.69 130 THR A C 1
ATOM 988 O O . THR A 1 130 ? -7.32 -15.617 -10.781 1 98.69 130 THR A O 1
ATOM 991 N N . ASP A 1 131 ? -8.203 -16.453 -12.703 1 98.81 131 ASP A N 1
ATOM 992 C CA . ASP A 1 131 ? -9.492 -15.797 -12.484 1 98.81 131 ASP A CA 1
ATOM 993 C C . ASP A 1 131 ? -10.336 -16.578 -11.484 1 98.81 131 ASP A C 1
ATOM 995 O O . ASP A 1 131 ? -10.273 -17.812 -11.43 1 98.81 131 ASP A O 1
ATOM 999 N N . GLY A 1 132 ? -11.102 -15.875 -10.703 1 98.81 132 GLY A N 1
ATOM 1000 C CA . GLY A 1 132 ? -12.031 -16.484 -9.758 1 98.81 132 GLY A CA 1
ATOM 1001 C C . GLY A 1 132 ? -13.023 -15.484 -9.18 1 98.81 132 GLY A C 1
ATOM 1002 O O . GLY A 1 132 ? -13.289 -14.445 -9.781 1 98.81 132 GLY A O 1
ATOM 1003 N N . ILE A 1 133 ? -13.664 -15.891 -8.109 1 98.81 133 ILE A N 1
ATOM 1004 C CA . ILE A 1 133 ? -14.586 -15.031 -7.379 1 98.81 133 ILE A CA 1
ATOM 1005 C C . ILE A 1 133 ? -14.258 -15.07 -5.887 1 98.81 133 ILE A C 1
ATOM 1007 O O . ILE A 1 133 ? -13.719 -16.062 -5.395 1 98.81 133 ILE A O 1
ATOM 1011 N N . VAL A 1 134 ? -14.453 -14 -5.23 1 98.88 134 VAL A N 1
ATOM 1012 C CA . VAL A 1 134 ? -14.336 -13.938 -3.779 1 98.88 134 VAL A CA 1
ATOM 1013 C C . VAL A 1 134 ? -15.641 -14.43 -3.141 1 98.88 134 VAL A C 1
ATOM 1015 O O . VAL A 1 134 ? -16.719 -13.938 -3.463 1 98.88 134 VAL A O 1
ATOM 1018 N N . VAL A 1 135 ? -15.547 -15.391 -2.236 1 98.81 135 VAL A N 1
ATOM 1019 C CA . VAL A 1 135 ? -16.703 -15.992 -1.594 1 98.81 135 VAL A CA 1
ATOM 1020 C C . VAL A 1 135 ? -16.562 -15.914 -0.076 1 98.81 135 VAL A C 1
ATOM 1022 O O . VAL A 1 135 ? -15.492 -15.562 0.432 1 98.81 135 VAL A O 1
ATOM 1025 N N . GLU A 1 136 ? -17.703 -16.219 0.58 1 98.38 136 GLU A N 1
ATOM 1026 C CA . GLU A 1 136 ? -17.547 -16.469 2.012 1 98.38 136 GLU A CA 1
ATOM 1027 C C . GLU A 1 136 ? -16.531 -17.562 2.281 1 98.38 136 GLU A C 1
ATOM 1029 O O . GLU A 1 136 ? -16.562 -18.625 1.646 1 98.38 136 GLU A O 1
ATOM 1034 N N . PRO A 1 137 ? -15.641 -17.312 3.188 1 98.56 137 PRO A N 1
ATOM 1035 C CA . PRO A 1 137 ? -14.523 -18.25 3.361 1 98.56 137 PRO A CA 1
ATOM 1036 C C . PRO A 1 137 ? -14.992 -19.672 3.693 1 98.56 137 PRO A C 1
ATOM 1038 O O . PRO A 1 137 ? -15.922 -19.844 4.48 1 98.56 137 PRO A O 1
ATOM 1041 N N . ARG A 1 138 ? -14.438 -20.625 3.041 1 98.44 138 ARG A N 1
ATOM 1042 C CA . ARG A 1 138 ? -14.633 -22.047 3.26 1 98.44 138 ARG A CA 1
ATOM 1043 C C . ARG A 1 138 ? -13.305 -22.797 3.287 1 98.44 138 ARG A C 1
ATOM 1045 O O . ARG A 1 138 ? -12.344 -22.375 2.631 1 98.44 138 ARG A O 1
ATOM 1052 N N . GLY A 1 139 ? -13.242 -23.906 4.043 1 96.88 139 GLY A N 1
ATOM 1053 C CA . GLY A 1 139 ? -12.039 -24.719 4.113 1 96.88 139 GLY A CA 1
ATOM 1054 C C . GLY A 1 139 ? -11.094 -24.281 5.219 1 96.88 139 GLY A C 1
ATOM 1055 O O . GLY A 1 139 ? -11.43 -23.391 6.016 1 96.88 139 GLY A O 1
ATOM 1056 N N . PRO A 1 140 ? -9.961 -24.938 5.305 1 94.31 140 PRO A N 1
ATOM 1057 C CA . PRO A 1 140 ? -8.977 -24.609 6.344 1 94.31 140 PRO A CA 1
ATOM 1058 C C . PRO A 1 140 ? -8.469 -23.172 6.238 1 94.31 140 PRO A C 1
ATOM 1060 O O . PRO A 1 140 ? -8.336 -22.641 5.133 1 94.31 140 PRO A O 1
ATOM 1063 N N . ARG A 1 141 ? -8.133 -22.578 7.336 1 89.94 141 ARG A N 1
ATOM 1064 C CA . ARG A 1 141 ? -7.727 -21.172 7.406 1 89.94 141 ARG A CA 1
ATOM 1065 C C . ARG A 1 141 ? -6.215 -21.047 7.57 1 89.94 141 ARG A C 1
ATOM 1067 O O . ARG A 1 141 ? -5.719 -20 7.988 1 89.94 141 ARG A O 1
ATOM 1074 N N . ASP A 1 142 ? -5.547 -22 7.133 1 85.19 142 ASP A N 1
ATOM 1075 C CA . ASP A 1 142 ? -4.129 -22.094 7.457 1 85.19 142 ASP A CA 1
ATOM 1076 C C . ASP A 1 142 ? -3.277 -21.328 6.445 1 85.19 142 ASP A C 1
ATOM 1078 O O . ASP A 1 142 ? -2.09 -21.094 6.676 1 85.19 142 ASP A O 1
ATOM 1082 N N . PHE A 1 143 ? -3.947 -20.922 5.34 1 85.44 143 PHE A N 1
ATOM 1083 C CA . PHE A 1 143 ? -3.096 -20.344 4.309 1 85.44 143 PHE A CA 1
ATOM 1084 C C . PHE A 1 143 ? -3.746 -19.109 3.697 1 85.44 143 PHE A C 1
ATOM 1086 O O . PHE A 1 143 ? -4.645 -19.219 2.863 1 85.44 143 PHE A O 1
ATOM 1093 N N . GLY A 1 144 ? -3.301 -18.031 4.102 1 93.12 144 GLY A N 1
ATOM 1094 C CA . GLY A 1 144 ? -3.574 -16.75 3.463 1 93.12 144 GLY A CA 1
ATOM 1095 C C . GLY A 1 144 ? -5.051 -16.516 3.186 1 93.12 144 GLY A C 1
ATOM 1096 O O . GLY A 1 144 ? -5.887 -16.703 4.07 1 93.12 144 GLY A O 1
ATOM 1097 N N . TRP A 1 145 ? -5.332 -16.141 1.976 1 97.81 145 TRP A N 1
ATOM 1098 C CA . TRP A 1 145 ? -6.691 -15.82 1.552 1 97.81 145 TRP A CA 1
ATOM 1099 C C . TRP A 1 145 ? -7.297 -16.969 0.748 1 97.81 145 TRP A C 1
ATOM 1101 O O . TRP A 1 145 ? -8.312 -16.781 0.071 1 97.81 145 TRP A O 1
ATOM 1111 N N . ASP A 1 146 ? -6.691 -18.094 0.782 1 96.81 146 ASP A N 1
ATOM 1112 C CA . ASP A 1 146 ? -7.152 -19.281 0.047 1 96.81 146 ASP A CA 1
ATOM 1113 C C . ASP A 1 146 ? -8.617 -19.578 0.359 1 96.81 146 ASP A C 1
ATOM 1115 O O . ASP A 1 146 ? -9.375 -19.969 -0.528 1 96.81 146 ASP A O 1
ATOM 1119 N N . PRO A 1 147 ? -9.023 -19.406 1.603 1 98.31 147 PRO A N 1
ATOM 1120 C CA . PRO A 1 147 ? -10.391 -19.797 1.965 1 98.31 147 PRO A CA 1
ATOM 1121 C C . PRO A 1 147 ? -11.453 -18.938 1.282 1 98.31 147 PRO A C 1
ATOM 1123 O O . PRO A 1 147 ? -12.617 -19.344 1.197 1 98.31 147 PRO A O 1
ATOM 1126 N N . CYS A 1 148 ? -11.094 -17.734 0.787 1 98.75 148 CYS A N 1
ATOM 1127 C CA . CYS A 1 148 ? -12.141 -16.875 0.234 1 98.75 148 CYS A CA 1
ATOM 1128 C C . CYS A 1 148 ? -11.977 -16.734 -1.274 1 98.75 148 CYS A C 1
ATOM 1130 O O . CYS A 1 148 ? -12.648 -15.898 -1.896 1 98.75 148 CYS A O 1
ATOM 1132 N N . PHE A 1 149 ? -11.102 -17.5 -1.867 1 98.75 149 PHE A N 1
ATOM 1133 C CA . PHE A 1 149 ? -10.906 -17.422 -3.311 1 98.75 149 PHE A CA 1
ATOM 1134 C C . PHE A 1 149 ? -11.352 -18.719 -3.982 1 98.75 149 PHE A C 1
ATOM 1136 O O . PHE A 1 149 ? -10.766 -19.781 -3.746 1 98.75 149 PHE A O 1
ATOM 1143 N N . GLN A 1 150 ? -12.328 -18.578 -4.805 1 98.81 150 GLN A N 1
ATOM 1144 C CA . GLN A 1 150 ? -12.82 -19.688 -5.609 1 98.81 150 GLN A CA 1
ATOM 1145 C C . GLN A 1 150 ? -12.43 -19.516 -7.078 1 98.81 150 GLN A C 1
ATOM 1147 O O . GLN A 1 150 ? -13 -18.672 -7.777 1 98.81 150 GLN A O 1
ATOM 1152 N N . PRO A 1 151 ? -11.508 -20.359 -7.562 1 98.75 151 PRO A N 1
ATOM 1153 C CA . PRO A 1 151 ? -11.078 -20.203 -8.953 1 98.75 151 PRO A CA 1
ATOM 1154 C C . PRO A 1 151 ? -12.188 -20.531 -9.953 1 98.75 151 PRO A C 1
ATOM 1156 O O . PRO A 1 151 ? -13.023 -21.406 -9.695 1 98.75 151 PRO A O 1
ATOM 1159 N N . THR A 1 152 ? -12.172 -19.797 -11.07 1 98.31 152 THR A N 1
ATOM 1160 C CA . THR A 1 152 ? -13.164 -20.016 -12.117 1 98.31 152 THR A CA 1
ATOM 1161 C C . THR A 1 152 ? -13.148 -21.469 -12.586 1 98.31 152 THR A C 1
ATOM 1163 O O . THR A 1 152 ? -12.078 -22.047 -12.797 1 98.31 152 THR A O 1
ATOM 1166 N N . GLY A 1 153 ? -14.289 -22.047 -12.711 1 97.31 153 GLY A N 1
ATOM 1167 C CA . GLY A 1 153 ? -14.398 -23.422 -13.172 1 97.31 153 GLY A CA 1
ATOM 1168 C C . GLY A 1 153 ? -14.461 -24.422 -12.031 1 97.31 153 GLY A C 1
ATOM 1169 O O . GLY A 1 153 ? -14.641 -25.625 -12.266 1 97.31 153 GLY A O 1
ATOM 1170 N N . TYR A 1 154 ? -14.297 -23.984 -10.789 1 97.62 154 TYR A N 1
ATOM 1171 C CA . TYR A 1 154 ? -14.344 -24.844 -9.609 1 97.62 154 TYR A CA 1
ATOM 1172 C C . TYR A 1 154 ? -15.461 -24.406 -8.664 1 97.62 154 TYR A C 1
ATOM 1174 O O . TYR A 1 154 ? -15.836 -23.234 -8.641 1 97.62 154 TYR A O 1
ATOM 1182 N N . ASP A 1 155 ? -15.945 -25.359 -7.883 1 97.69 155 ASP A N 1
ATOM 1183 C CA . ASP A 1 155 ? -16.938 -25.047 -6.859 1 97.69 155 ASP A CA 1
ATOM 1184 C C . ASP A 1 155 ? -16.297 -24.953 -5.477 1 97.69 155 ASP A C 1
ATOM 1186 O O . ASP A 1 155 ? -16.984 -24.719 -4.484 1 97.69 155 ASP A O 1
ATOM 1190 N N . PHE A 1 156 ? -14.945 -25.109 -5.465 1 98.06 156 PHE A N 1
ATOM 1191 C CA . PHE A 1 156 ? -14.195 -25.125 -4.215 1 98.06 156 PHE A CA 1
ATOM 1192 C C . PHE A 1 156 ? -13.234 -23.953 -4.141 1 98.06 156 PHE A C 1
ATOM 1194 O O . PHE A 1 156 ? -12.75 -23.469 -5.168 1 98.06 156 PHE A O 1
ATOM 1201 N N . THR A 1 157 ? -13.078 -23.547 -2.91 1 98.44 157 THR A N 1
ATOM 1202 C CA . THR A 1 157 ? -12.047 -22.531 -2.709 1 98.44 157 THR A CA 1
ATOM 1203 C C . THR A 1 157 ? -10.648 -23.141 -2.828 1 98.44 157 THR A C 1
ATOM 1205 O O . THR A 1 157 ? -10.5 -24.359 -2.783 1 98.44 157 THR A O 1
ATOM 1208 N N . TYR A 1 158 ? -9.625 -22.297 -3.01 1 97.31 158 TYR A N 1
ATOM 1209 C CA . TYR A 1 158 ? -8.242 -22.75 -2.982 1 97.31 158 TYR A CA 1
ATOM 1210 C C . TYR A 1 158 ? -7.961 -23.578 -1.736 1 97.31 158 TYR A C 1
ATOM 1212 O O . TYR A 1 158 ? -7.203 -24.547 -1.787 1 97.31 158 TYR A O 1
ATOM 1220 N N . ALA A 1 159 ? -8.547 -23.219 -0.59 1 96.75 159 ALA A N 1
ATOM 1221 C CA . ALA A 1 159 ? -8.289 -23.891 0.684 1 96.75 159 ALA A CA 1
ATOM 1222 C C . ALA A 1 159 ? -8.891 -25.281 0.702 1 96.75 159 ALA A C 1
ATOM 1224 O O . ALA A 1 159 ? -8.406 -26.172 1.409 1 96.75 159 ALA A O 1
ATOM 1225 N N . GLU A 1 160 ? -9.93 -25.453 -0.098 1 97.75 160 GLU A N 1
ATOM 1226 C CA . GLU A 1 160 ? -10.641 -26.719 -0.109 1 97.75 160 GLU A CA 1
ATOM 1227 C C . GLU A 1 160 ? -10.047 -27.688 -1.135 1 97.75 160 GLU A C 1
ATOM 1229 O O . GLU A 1 160 ? -10.359 -28.875 -1.13 1 97.75 160 GLU A O 1
ATOM 1234 N N . LEU A 1 161 ? -9.227 -27.219 -2.008 1 95.75 161 LEU A N 1
ATOM 1235 C CA . LEU A 1 161 ? -8.602 -28.062 -3.023 1 95.75 161 LEU A CA 1
ATOM 1236 C C . LEU A 1 161 ? -7.371 -28.766 -2.467 1 95.75 161 LEU A C 1
ATOM 1238 O O . LEU A 1 161 ? -6.594 -28.156 -1.721 1 95.75 161 LEU A O 1
ATOM 1242 N N . PRO A 1 162 ? -7.188 -30.016 -2.865 1 93.44 162 PRO A N 1
ATOM 1243 C CA . PRO A 1 162 ? -5.887 -30.609 -2.564 1 93.44 162 PRO A CA 1
ATOM 1244 C C . PRO A 1 162 ? -4.727 -29.859 -3.199 1 93.44 162 PRO A C 1
ATOM 1246 O O . PRO A 1 162 ? -4.883 -29.25 -4.266 1 93.44 162 PRO A O 1
ATOM 1249 N N . LYS A 1 163 ? -3.6 -29.922 -2.553 1 87.62 163 LYS A N 1
ATOM 1250 C CA . LYS A 1 163 ? -2.416 -29.188 -2.99 1 87.62 163 LYS A CA 1
ATOM 1251 C C . LYS A 1 163 ? -2.076 -29.5 -4.441 1 87.62 163 LYS A C 1
ATOM 1253 O O . LYS A 1 163 ? -1.743 -28.609 -5.219 1 87.62 163 LYS A O 1
ATOM 1258 N N . GLU A 1 164 ? -2.172 -30.75 -4.816 1 89.5 164 GLU A N 1
ATOM 1259 C CA . GLU A 1 164 ? -1.832 -31.203 -6.164 1 89.5 164 GLU A CA 1
ATOM 1260 C C . GLU A 1 164 ? -2.752 -30.562 -7.207 1 89.5 164 GLU A C 1
ATOM 1262 O O . GLU A 1 164 ? -2.305 -30.188 -8.289 1 89.5 164 GLU A O 1
ATOM 1267 N N . GLU A 1 165 ? -4.012 -30.469 -6.926 1 92.38 165 GLU A N 1
ATOM 1268 C CA . GLU A 1 165 ? -4.984 -29.859 -7.836 1 92.38 165 GLU A CA 1
ATOM 1269 C C . GLU A 1 165 ? -4.777 -28.359 -7.949 1 92.38 165 GLU A C 1
ATOM 1271 O O . GLU A 1 165 ? -4.836 -27.797 -9.047 1 92.38 165 GLU A O 1
ATOM 1276 N N . LYS A 1 166 ? -4.562 -27.719 -6.812 1 91.25 166 LYS A N 1
ATOM 1277 C CA . LYS A 1 166 ? -4.305 -26.281 -6.805 1 91.25 166 LYS A CA 1
ATOM 1278 C C . LYS A 1 166 ? -3.076 -25.938 -7.641 1 91.25 166 LYS A C 1
ATOM 1280 O O . LYS A 1 166 ? -3.068 -24.938 -8.359 1 91.25 166 LYS A O 1
ATOM 1285 N N . ASN A 1 167 ? -2.057 -26.766 -7.605 1 89 167 ASN A N 1
ATOM 1286 C CA . ASN A 1 167 ? -0.794 -26.531 -8.297 1 89 167 ASN A CA 1
ATOM 1287 C C . ASN A 1 167 ? -0.962 -26.609 -9.812 1 89 167 ASN A C 1
ATOM 1289 O O . ASN A 1 167 ? -0.07 -26.203 -10.562 1 89 167 ASN A O 1
ATOM 1293 N N . LYS A 1 168 ? -2.084 -26.984 -10.289 1 91.31 168 LYS A N 1
ATOM 1294 C CA . LYS A 1 168 ? -2.322 -27.078 -11.727 1 91.31 168 LYS A CA 1
ATOM 1295 C C . LYS A 1 168 ? -2.92 -25.781 -12.266 1 91.31 168 LYS A C 1
ATOM 1297 O O . LYS A 1 168 ? -2.867 -25.516 -13.469 1 91.31 168 LYS A O 1
ATOM 1302 N N . ILE A 1 169 ? -3.488 -25.031 -11.344 1 94.75 169 ILE A N 1
ATOM 1303 C CA . ILE A 1 169 ? -4.262 -23.906 -11.852 1 94.75 169 ILE A CA 1
ATOM 1304 C C . ILE A 1 169 ? -3.832 -22.625 -11.141 1 94.75 169 ILE A C 1
ATOM 1306 O O . ILE A 1 169 ? -4.309 -21.531 -11.461 1 94.75 169 ILE A O 1
ATOM 1310 N N . SER A 1 170 ? -2.973 -22.75 -10.18 1 94.62 170 SER A N 1
ATOM 1311 C CA . SER A 1 170 ? -2.66 -21.625 -9.312 1 94.62 170 SER A CA 1
ATOM 1312 C C . SER A 1 170 ? -1.892 -20.547 -10.07 1 94.62 170 SER A C 1
ATOM 1314 O O . SER A 1 170 ? -1.19 -20.844 -11.039 1 94.62 170 SER A O 1
ATOM 1316 N N . HIS A 1 171 ? -2.09 -19.375 -9.633 1 97 171 HIS A N 1
ATOM 1317 C CA . HIS A 1 171 ? -1.335 -18.234 -10.141 1 97 171 HIS A CA 1
ATOM 1318 C C . HIS A 1 171 ? 0.167 -18.453 -10 1 97 171 HIS A C 1
ATOM 1320 O O . HIS A 1 171 ? 0.938 -18.094 -10.891 1 97 171 HIS A O 1
ATOM 1326 N N . ARG A 1 172 ? 0.594 -19.031 -8.93 1 94.75 172 ARG A N 1
ATOM 1327 C CA . ARG A 1 172 ? 2.012 -19.312 -8.711 1 94.75 172 ARG A CA 1
ATOM 1328 C C . ARG A 1 172 ? 2.535 -20.328 -9.719 1 94.75 172 ARG A C 1
ATOM 1330 O O . ARG A 1 172 ? 3.6 -20.125 -10.312 1 94.75 172 ARG A O 1
ATOM 1337 N N . PHE A 1 173 ? 1.795 -21.406 -9.883 1 94.75 173 PHE A N 1
ATOM 1338 C CA . PHE A 1 173 ? 2.189 -22.406 -10.852 1 94.75 173 PHE A CA 1
ATOM 1339 C C . PHE A 1 173 ? 2.326 -21.797 -12.242 1 94.75 173 PHE A C 1
ATOM 1341 O O . PHE A 1 173 ? 3.324 -22.031 -12.93 1 94.75 173 PHE A O 1
ATOM 1348 N N . ARG A 1 174 ? 1.337 -21.031 -12.625 1 97.06 174 ARG A N 1
ATOM 1349 C CA . ARG A 1 174 ? 1.33 -20.422 -13.953 1 97.06 174 ARG A CA 1
ATOM 1350 C C . ARG A 1 174 ? 2.529 -19.5 -14.133 1 97.06 174 ARG A C 1
ATOM 1352 O O . ARG A 1 174 ? 3.127 -19.469 -15.211 1 97.06 174 ARG A O 1
ATOM 1359 N N . ALA A 1 175 ? 2.854 -18.734 -13.133 1 97.69 175 ALA A N 1
ATOM 1360 C CA . ALA A 1 175 ? 4.02 -17.859 -13.18 1 97.69 175 ALA A CA 1
ATOM 1361 C C . ALA A 1 175 ? 5.309 -18.656 -13.305 1 97.69 175 ALA A C 1
ATOM 1363 O O . ALA A 1 175 ? 6.172 -18.328 -14.125 1 97.69 175 ALA A O 1
ATOM 1364 N N . LEU A 1 176 ? 5.422 -19.734 -12.539 1 95.75 176 LEU A N 1
ATOM 1365 C CA . LEU A 1 176 ? 6.625 -20.562 -12.531 1 95.75 176 LEU A CA 1
ATOM 1366 C C . LEU A 1 176 ? 6.777 -21.312 -13.852 1 95.75 176 LEU A C 1
ATOM 1368 O O . LEU A 1 176 ? 7.898 -21.547 -14.312 1 95.75 176 LEU A O 1
ATOM 1372 N N . ASP A 1 177 ? 5.691 -21.688 -14.375 1 95 177 ASP A N 1
ATOM 1373 C CA . ASP A 1 177 ? 5.723 -22.344 -15.68 1 95 177 ASP A CA 1
ATOM 1374 C C . ASP A 1 177 ? 6.344 -21.438 -16.734 1 95 177 ASP A C 1
ATOM 1376 O O . ASP A 1 177 ? 7.168 -21.891 -17.531 1 95 177 ASP A O 1
ATOM 1380 N N . LYS A 1 178 ? 5.941 -20.203 -16.719 1 97 178 LYS A N 1
ATOM 1381 C CA . LYS A 1 178 ? 6.523 -19.234 -17.641 1 97 178 LYS A CA 1
ATOM 1382 C C . LYS A 1 178 ? 8.016 -19.047 -17.391 1 97 178 LYS A C 1
ATOM 1384 O O . LYS A 1 178 ? 8.805 -18.969 -18.328 1 97 178 LYS A O 1
ATOM 1389 N N . LEU A 1 179 ? 8.391 -19 -16.141 1 96.69 179 LEU A N 1
ATOM 1390 C CA . LEU A 1 179 ? 9.789 -18.859 -15.758 1 96.69 179 LEU A CA 1
ATOM 1391 C C . LEU A 1 179 ? 10.594 -20.062 -16.234 1 96.69 179 LEU A C 1
ATOM 1393 O O . LEU A 1 179 ? 11.664 -19.906 -16.828 1 96.69 179 LEU A O 1
ATOM 1397 N N . ARG A 1 180 ? 10.102 -21.25 -15.945 1 95.06 180 ARG A N 1
ATOM 1398 C CA . ARG A 1 180 ? 10.75 -22.484 -16.344 1 95.06 180 ARG A CA 1
ATOM 1399 C C . ARG A 1 180 ? 10.992 -22.516 -17.859 1 95.06 180 ARG A C 1
ATOM 1401 O O . ARG A 1 180 ? 12.102 -22.812 -18.312 1 95.06 180 ARG A O 1
ATOM 1408 N N . ASN A 1 181 ? 9.961 -22.188 -18.641 1 95.12 181 ASN A N 1
ATOM 1409 C CA . ASN A 1 181 ? 10.062 -22.203 -20.094 1 95.12 181 ASN A CA 1
ATOM 1410 C C . ASN A 1 181 ? 11.125 -21.219 -20.594 1 95.12 181 ASN A C 1
ATOM 1412 O O . ASN A 1 181 ? 11.836 -21.516 -21.562 1 95.12 181 ASN A O 1
ATOM 1416 N N . TYR A 1 182 ? 11.203 -20.094 -19.953 1 95.12 182 TYR A N 1
ATOM 1417 C CA . TYR A 1 182 ? 12.211 -19.109 -20.328 1 95.12 182 TYR A CA 1
ATOM 1418 C C . TYR A 1 182 ? 13.617 -19.688 -20.203 1 95.12 182 TYR A C 1
ATOM 1420 O O . TYR A 1 182 ? 14.445 -19.531 -21.094 1 95.12 182 TYR A O 1
ATOM 1428 N N . PHE A 1 183 ? 13.945 -20.406 -19.125 1 93.44 183 PHE A N 1
ATOM 1429 C CA . PHE A 1 183 ? 15.281 -20.922 -18.859 1 93.44 183 PHE A CA 1
ATOM 1430 C C . PHE A 1 183 ? 15.57 -22.141 -19.703 1 93.44 183 PHE A C 1
ATOM 1432 O O . PHE A 1 183 ? 16.719 -22.422 -20.062 1 93.44 183 PHE A O 1
ATOM 1439 N N . LEU A 1 184 ? 14.492 -22.844 -20 1 91.19 184 LEU A N 1
ATOM 1440 C CA . LEU A 1 184 ? 14.68 -24.031 -20.828 1 91.19 184 LEU A CA 1
ATOM 1441 C C . LEU A 1 184 ? 14.898 -23.656 -22.281 1 91.19 184 LEU A C 1
ATOM 1443 O O . LEU A 1 184 ? 15.57 -24.375 -23.031 1 91.19 184 LEU A O 1
ATOM 1447 N N . GLU A 1 185 ? 14.312 -22.547 -22.719 1 88.75 185 GLU A N 1
ATOM 1448 C CA . GLU A 1 185 ? 14.438 -22.094 -24.094 1 88.75 185 GLU A CA 1
ATOM 1449 C C . GLU A 1 185 ? 15.656 -21.188 -24.281 1 88.75 185 GLU A C 1
ATOM 1451 O O . GLU A 1 185 ? 16.062 -20.922 -25.406 1 88.75 185 GLU A O 1
ATOM 1456 N N . SER A 1 186 ? 16.172 -20.672 -23.266 1 74.94 186 SER A N 1
ATOM 1457 C CA . SER A 1 186 ? 17.344 -19.812 -23.359 1 74.94 186 SER A CA 1
ATOM 1458 C C . SER A 1 186 ? 18.641 -20.625 -23.406 1 74.94 186 SER A C 1
ATOM 1460 O O . SER A 1 186 ? 19.562 -20.281 -24.156 1 74.94 186 SER A O 1
ATOM 1462 N N . MET B 1 1 ? 21.188 33.625 11.539 1 42.97 1 MET B N 1
ATOM 1463 C CA . MET B 1 1 ? 20.625 33.25 10.25 1 42.97 1 MET B CA 1
ATOM 1464 C C . MET B 1 1 ? 19.672 32.062 10.391 1 42.97 1 MET B C 1
ATOM 1466 O O . MET B 1 1 ? 20 31.078 11.055 1 42.97 1 MET B O 1
ATOM 1470 N N . SER B 1 2 ? 18.297 32.25 10.172 1 62.44 2 SER B N 1
ATOM 1471 C CA . SER B 1 2 ? 17.312 31.219 10.5 1 62.44 2 SER B CA 1
ATOM 1472 C C . SER B 1 2 ? 17.625 29.906 9.797 1 62.44 2 SER B C 1
ATOM 1474 O O . SER B 1 2 ? 18.109 29.906 8.656 1 62.44 2 SER B O 1
ATOM 1476 N N . ARG B 1 3 ? 17.859 28.891 10.469 1 87.19 3 ARG B N 1
ATOM 1477 C CA . ARG B 1 3 ? 18.156 27.578 9.914 1 87.19 3 ARG B CA 1
ATOM 1478 C C . ARG B 1 3 ? 17.062 27.141 8.945 1 87.19 3 ARG B C 1
ATOM 1480 O O . ARG B 1 3 ? 15.875 27.391 9.188 1 87.19 3 ARG B O 1
ATOM 1487 N N . THR B 1 4 ? 17.359 26.75 7.867 1 94.06 4 THR B N 1
ATOM 1488 C CA . THR B 1 4 ? 16.484 26.344 6.777 1 94.06 4 THR B CA 1
ATOM 1489 C C . THR B 1 4 ? 16.031 24.906 6.953 1 94.06 4 THR B C 1
ATOM 1491 O O . THR B 1 4 ? 16.828 24.047 7.352 1 94.06 4 THR B O 1
ATOM 1494 N N . VAL B 1 5 ? 14.773 24.656 6.73 1 95.88 5 VAL B N 1
ATOM 1495 C CA . VAL B 1 5 ? 14.219 23.297 6.664 1 95.88 5 VAL B CA 1
ATOM 1496 C C . VAL B 1 5 ? 13.664 23.047 5.266 1 95.88 5 VAL B C 1
ATOM 1498 O O . VAL B 1 5 ? 12.875 23.828 4.746 1 95.88 5 VAL B O 1
ATOM 1501 N N . THR B 1 6 ? 14.156 22 4.676 1 96.75 6 THR B N 1
ATOM 1502 C CA . THR B 1 6 ? 13.656 21.609 3.359 1 96.75 6 THR B CA 1
ATOM 1503 C C . THR B 1 6 ? 12.359 20.812 3.484 1 96.75 6 THR B C 1
ATOM 1505 O O . THR B 1 6 ? 12.328 19.766 4.113 1 96.75 6 THR B O 1
ATOM 1508 N N . PHE B 1 7 ? 11.312 21.328 2.975 1 97.19 7 PHE B N 1
ATOM 1509 C CA . PHE B 1 7 ? 10.047 20.609 2.881 1 97.19 7 PHE B CA 1
ATOM 1510 C C . PHE B 1 7 ? 9.961 19.828 1.575 1 97.19 7 PHE B C 1
ATOM 1512 O O . PHE B 1 7 ? 9.867 20.406 0.497 1 97.19 7 PHE B O 1
ATOM 1519 N N . VAL B 1 8 ? 9.961 18.516 1.717 1 96.88 8 VAL B N 1
ATOM 1520 C CA . VAL B 1 8 ? 10.016 17.656 0.537 1 96.88 8 VAL B CA 1
ATOM 1521 C C . VAL B 1 8 ? 8.625 17.531 -0.076 1 96.88 8 VAL B C 1
ATOM 1523 O O . VAL B 1 8 ? 7.809 16.734 0.4 1 96.88 8 VAL B O 1
ATOM 1526 N N . THR B 1 9 ? 8.406 18.25 -1.087 1 92.69 9 THR B N 1
ATOM 1527 C CA . THR B 1 9 ? 7.125 18.219 -1.78 1 92.69 9 THR B CA 1
ATOM 1528 C C . THR B 1 9 ? 7.273 18.734 -3.211 1 92.69 9 THR B C 1
ATOM 1530 O O . THR B 1 9 ? 8.125 19.578 -3.488 1 92.69 9 THR B O 1
ATOM 1533 N N . GLY B 1 10 ? 6.527 18.109 -4.082 1 84.19 10 GLY B N 1
ATOM 1534 C CA . GLY B 1 10 ? 6.426 18.641 -5.43 1 84.19 10 GLY B CA 1
ATOM 1535 C C . GLY B 1 10 ? 5.191 19.5 -5.633 1 84.19 10 GLY B C 1
ATOM 1536 O O . GLY B 1 10 ? 4.926 19.969 -6.746 1 84.19 10 GLY B O 1
ATOM 1537 N N . ASN B 1 11 ? 4.465 19.75 -4.605 1 81.31 11 ASN B N 1
ATOM 1538 C CA . ASN B 1 11 ? 3.203 20.469 -4.664 1 81.31 11 ASN B CA 1
ATOM 1539 C C . ASN B 1 11 ? 3.32 21.859 -4.023 1 81.31 11 ASN B C 1
ATOM 1541 O O . ASN B 1 11 ? 3.336 21.969 -2.799 1 81.31 11 ASN B O 1
ATOM 1545 N N . ALA B 1 12 ? 3.299 22.859 -4.871 1 80.69 12 ALA B N 1
ATOM 1546 C CA . ALA B 1 12 ? 3.479 24.234 -4.398 1 80.69 12 ALA B CA 1
ATOM 1547 C C . ALA B 1 12 ? 2.354 24.641 -3.453 1 80.69 12 ALA B C 1
ATOM 1549 O O . ALA B 1 12 ? 2.568 25.422 -2.521 1 80.69 12 ALA B O 1
ATOM 1550 N N . LYS B 1 13 ? 1.14 24.109 -3.652 1 77.69 13 LYS B N 1
ATOM 1551 C CA . LYS B 1 13 ? -0.004 24.453 -2.812 1 77.69 13 LYS B CA 1
ATOM 1552 C C . LYS B 1 13 ? 0.197 23.969 -1.381 1 77.69 13 LYS B C 1
ATOM 1554 O O . LYS B 1 13 ? -0.21 24.641 -0.429 1 77.69 13 LYS B O 1
ATOM 1559 N N . LYS B 1 14 ? 0.903 22.859 -1.271 1 84.31 14 LYS B N 1
ATOM 1560 C CA . LYS B 1 14 ? 1.168 22.328 0.062 1 84.31 14 LYS B CA 1
ATOM 1561 C C . LYS B 1 14 ? 2.08 23.266 0.854 1 84.31 14 LYS B C 1
ATOM 1563 O O . LYS B 1 14 ? 1.902 23.438 2.062 1 84.31 14 LYS B O 1
ATOM 1568 N N . VAL B 1 15 ? 3.035 23.875 0.169 1 86.81 15 VAL B N 1
ATOM 1569 C CA . VAL B 1 15 ? 3.988 24.766 0.833 1 86.81 15 VAL B CA 1
ATOM 1570 C C . VAL B 1 15 ? 3.275 26.016 1.323 1 86.81 15 VAL B C 1
ATOM 1572 O O . VAL B 1 15 ? 3.496 26.469 2.451 1 86.81 15 VAL B O 1
ATOM 1575 N N . GLU B 1 16 ? 2.492 26.562 0.437 1 84.12 16 GLU B N 1
ATOM 1576 C CA . GLU B 1 16 ? 1.74 27.75 0.804 1 84.12 16 GLU B CA 1
ATOM 1577 C C . GLU B 1 16 ? 0.86 27.5 2.025 1 84.12 16 GLU B C 1
ATOM 1579 O O . GLU B 1 16 ? 0.831 28.312 2.955 1 84.12 16 GLU B O 1
ATOM 1584 N N . GLU B 1 17 ? 0.182 26.406 2.025 1 83.25 17 GLU B N 1
ATOM 1585 C CA . GLU B 1 17 ? -0.671 26.031 3.146 1 83.25 17 GLU B CA 1
ATOM 1586 C C . GLU B 1 17 ? 0.145 25.828 4.422 1 83.25 17 GLU B C 1
ATOM 1588 O O . GLU B 1 17 ? -0.25 26.297 5.492 1 83.25 17 GLU B O 1
ATOM 1593 N N . LEU B 1 18 ? 1.24 25.219 4.285 1 90.94 18 LEU B N 1
ATOM 1594 C CA . LEU B 1 18 ? 2.125 24.953 5.414 1 90.94 18 LEU B CA 1
ATOM 1595 C C . LEU B 1 18 ? 2.613 26.25 6.039 1 90.94 18 LEU B C 1
ATOM 1597 O O . LEU B 1 18 ? 2.498 26.438 7.25 1 90.94 18 LEU B O 1
ATOM 1601 N N . VAL B 1 19 ? 3.07 27.172 5.211 1 89.31 19 VAL B N 1
ATOM 1602 C CA . VAL B 1 19 ? 3.635 28.422 5.684 1 89.31 19 VAL B CA 1
ATOM 1603 C C . VAL B 1 19 ? 2.543 29.266 6.332 1 89.31 19 VAL B C 1
ATOM 1605 O O . VAL B 1 19 ? 2.777 29.922 7.352 1 89.31 19 VAL B O 1
ATOM 1608 N N . ALA B 1 20 ? 1.41 29.203 5.758 1 86 20 ALA B N 1
ATOM 1609 C CA . ALA B 1 20 ? 0.283 29.953 6.297 1 86 20 ALA B CA 1
ATOM 1610 C C . ALA B 1 20 ? -0.075 29.484 7.703 1 86 20 ALA B C 1
ATOM 1612 O O . ALA B 1 20 ? -0.392 30.297 8.578 1 86 20 ALA B O 1
ATOM 1613 N N . ILE B 1 21 ? 0.014 28.234 7.922 1 87.06 21 ILE B N 1
ATOM 1614 C CA . ILE B 1 21 ? -0.365 27.641 9.203 1 87.06 21 ILE B CA 1
ATOM 1615 C C . ILE B 1 21 ? 0.747 27.875 10.227 1 87.06 21 ILE B C 1
ATOM 1617 O O . ILE B 1 21 ? 0.476 28.188 11.391 1 87.06 21 ILE B O 1
ATOM 1621 N N . LEU B 1 22 ? 1.963 27.797 9.844 1 91.25 22 LEU B N 1
ATOM 1622 C CA . LEU B 1 22 ? 3.092 27.984 10.75 1 91.25 22 LEU B CA 1
ATOM 1623 C C . LEU B 1 22 ? 3.205 29.438 11.203 1 91.25 22 LEU B C 1
ATOM 1625 O O . LEU B 1 22 ? 3.576 29.703 12.344 1 91.25 22 LEU B O 1
ATOM 1629 N N . GLY B 1 23 ? 2.877 30.297 10.25 1 86.94 23 GLY B N 1
ATOM 1630 C CA . GLY B 1 23 ? 2.844 31.703 10.594 1 86.94 23 GLY B CA 1
ATOM 1631 C C . GLY B 1 23 ? 4.176 32.406 10.398 1 86.94 23 GLY B C 1
ATOM 1632 O O . GLY B 1 23 ? 5.199 31.75 10.195 1 86.94 23 GLY B O 1
ATOM 1633 N N . SER B 1 24 ? 4.145 33.688 10.531 1 85.81 24 SER B N 1
ATOM 1634 C CA . SER B 1 24 ? 5.301 34.562 10.266 1 85.81 24 SER B CA 1
ATOM 1635 C C . SER B 1 24 ? 6.324 34.469 11.391 1 85.81 24 SER B C 1
ATOM 1637 O O . SER B 1 24 ? 7.492 34.812 11.203 1 85.81 24 SER B O 1
ATOM 1639 N N . ASN B 1 25 ? 5.938 34 12.523 1 86.56 25 ASN B N 1
ATOM 1640 C CA . ASN B 1 25 ? 6.836 33.969 13.672 1 86.56 25 ASN B CA 1
ATOM 1641 C C . ASN B 1 25 ? 7.586 32.625 13.734 1 86.56 25 ASN B C 1
ATOM 1643 O O . ASN B 1 25 ? 8.359 32.375 14.664 1 86.56 25 ASN B O 1
ATOM 1647 N N . PHE B 1 26 ? 7.305 31.766 12.828 1 90.56 26 PHE B N 1
ATOM 1648 C CA . PHE B 1 26 ? 8.016 30.5 12.812 1 90.56 26 PHE B CA 1
ATOM 1649 C C . PHE B 1 26 ? 9.516 30.719 12.656 1 90.56 26 PHE B C 1
ATOM 1651 O O . PHE B 1 26 ? 9.953 31.469 11.773 1 90.56 26 PHE B O 1
ATOM 1658 N N . PRO B 1 27 ? 10.352 30.141 13.445 1 91.44 27 PRO B N 1
ATOM 1659 C CA . PRO B 1 27 ? 11.766 30.5 13.562 1 91.44 27 PRO B CA 1
ATOM 1660 C C . PRO B 1 27 ? 12.633 29.844 12.5 1 91.44 27 PRO B C 1
ATOM 1662 O O . PRO B 1 27 ? 13.859 29.828 12.625 1 91.44 27 PRO B O 1
ATOM 1665 N N . ARG B 1 28 ? 12.07 29.172 11.531 1 92.81 28 ARG B N 1
ATOM 1666 C CA . ARG B 1 28 ? 12.82 28.547 10.445 1 92.81 28 ARG B CA 1
ATOM 1667 C C . ARG B 1 28 ? 12.312 29.016 9.086 1 92.81 28 ARG B C 1
ATOM 1669 O O . ARG B 1 28 ? 11.148 29.375 8.945 1 92.81 28 ARG B O 1
ATOM 1676 N N . THR B 1 29 ? 13.188 29.016 8.133 1 93 29 THR B N 1
ATOM 1677 C CA . THR B 1 29 ? 12.789 29.219 6.742 1 93 29 THR B CA 1
ATOM 1678 C C . THR B 1 29 ? 12.461 27.891 6.074 1 93 29 THR B C 1
ATOM 1680 O O . THR B 1 29 ? 13.258 26.953 6.129 1 93 29 THR B O 1
ATOM 1683 N N . ILE B 1 30 ? 11.281 27.781 5.492 1 93.5 30 ILE B N 1
ATOM 1684 C CA . ILE B 1 30 ? 10.859 26.562 4.82 1 93.5 30 ILE B CA 1
ATOM 1685 C C . ILE B 1 30 ? 11.094 26.688 3.318 1 93.5 30 ILE B C 1
ATOM 1687 O O . ILE B 1 30 ? 10.602 27.625 2.682 1 93.5 30 ILE B O 1
ATOM 1691 N N . VAL B 1 31 ? 11.828 25.812 2.711 1 92.88 31 VAL B N 1
ATOM 1692 C CA . VAL B 1 31 ? 12.094 25.812 1.278 1 92.88 31 VAL B CA 1
ATOM 1693 C C . VAL B 1 31 ? 11.617 24.5 0.663 1 92.88 31 VAL B C 1
ATOM 1695 O O . VAL B 1 31 ? 11.914 23.422 1.177 1 92.88 31 VAL B O 1
ATOM 1698 N N . PRO B 1 32 ? 10.836 24.562 -0.4 1 94.56 32 PRO B N 1
ATOM 1699 C CA . PRO B 1 32 ? 10.359 23.344 -1.044 1 94.56 32 PRO B CA 1
ATOM 1700 C C . PRO B 1 32 ? 11.422 22.688 -1.931 1 94.56 32 PRO B C 1
ATOM 1702 O O . PRO B 1 32 ? 12.234 23.391 -2.541 1 94.56 32 PRO B O 1
ATOM 1705 N N . LYS B 1 33 ? 11.477 21.453 -1.975 1 95.38 33 LYS B N 1
ATOM 1706 C CA . LYS B 1 33 ? 12.312 20.688 -2.887 1 95.38 33 LYS B CA 1
ATOM 1707 C C . LYS B 1 33 ? 11.617 19.406 -3.34 1 95.38 33 LYS B C 1
ATOM 1709 O O . LYS B 1 33 ? 11.055 18.672 -2.52 1 95.38 33 LYS B O 1
ATOM 1714 N N . LYS B 1 34 ? 11.609 19.219 -4.582 1 94.75 34 LYS B N 1
ATOM 1715 C CA . LYS B 1 34 ? 11.094 17.953 -5.102 1 94.75 34 LYS B CA 1
ATOM 1716 C C . LYS B 1 34 ? 12.141 16.859 -5.016 1 94.75 34 LYS B C 1
ATOM 1718 O O . LYS B 1 34 ? 13.25 17.016 -5.531 1 94.75 34 LYS B O 1
ATOM 1723 N N . VAL B 1 35 ? 11.898 15.891 -4.27 1 94.69 35 VAL B N 1
ATOM 1724 C CA . VAL B 1 35 ? 12.75 14.719 -4.117 1 94.69 35 VAL B CA 1
ATOM 1725 C C . VAL B 1 35 ? 11.938 13.453 -4.395 1 94.69 35 VAL B C 1
ATOM 1727 O O . VAL B 1 35 ? 10.797 13.328 -3.938 1 94.69 35 VAL B O 1
ATOM 1730 N N . ASP B 1 36 ? 12.492 12.562 -5.23 1 92.62 36 ASP B N 1
ATOM 1731 C CA . ASP B 1 36 ? 11.82 11.289 -5.477 1 92.62 36 ASP B CA 1
ATOM 1732 C C . ASP B 1 36 ? 12.023 10.328 -4.305 1 92.62 36 ASP B C 1
ATOM 1734 O O . ASP B 1 36 ? 13.148 9.891 -4.047 1 92.62 36 ASP B O 1
ATOM 1738 N N . LEU B 1 37 ? 11 10.133 -3.629 1 95.12 37 LEU B N 1
ATOM 1739 C CA . LEU B 1 37 ? 11.031 9.227 -2.488 1 95.12 37 LEU B CA 1
ATOM 1740 C C . LEU B 1 37 ? 10.172 7.996 -2.748 1 95.12 37 LEU B C 1
ATOM 1742 O O . LEU B 1 37 ? 9.094 8.102 -3.334 1 95.12 37 LEU B O 1
ATOM 1746 N N . PRO B 1 38 ? 10.617 6.805 -2.295 1 93.38 38 PRO B N 1
ATOM 1747 C CA . PRO B 1 38 ? 9.766 5.617 -2.436 1 93.38 38 PRO B CA 1
ATOM 1748 C C . PRO B 1 38 ? 8.531 5.664 -1.541 1 93.38 38 PRO B C 1
ATOM 1750 O O . PRO B 1 38 ? 8.602 6.16 -0.414 1 93.38 38 PRO B O 1
ATOM 1753 N N . GLU B 1 39 ? 7.441 5.242 -2.041 1 95.94 39 GLU B N 1
ATOM 1754 C CA . GLU B 1 39 ? 6.246 5.035 -1.226 1 95.94 39 GLU B CA 1
ATOM 1755 C C . GLU B 1 39 ? 6.203 3.617 -0.663 1 95.94 39 GLU B C 1
ATOM 1757 O O . GLU B 1 39 ? 5.984 2.656 -1.403 1 95.94 39 GLU B O 1
ATOM 1762 N N . LEU B 1 40 ? 6.348 3.568 0.678 1 97.81 40 LEU B N 1
ATOM 1763 C CA . LEU B 1 40 ? 6.52 2.264 1.308 1 97.81 40 LEU B CA 1
ATOM 1764 C C . LEU B 1 40 ? 5.188 1.732 1.827 1 97.81 40 LEU B C 1
ATOM 1766 O O . LEU B 1 40 ? 4.258 2.504 2.066 1 97.81 40 LEU B O 1
ATOM 1770 N N . GLN B 1 41 ? 5.113 0.457 1.905 1 98.12 41 GLN B N 1
ATOM 1771 C CA . GLN B 1 41 ? 4.016 -0.178 2.621 1 98.12 41 GLN B CA 1
ATOM 1772 C C . GLN B 1 41 ? 4.363 -0.39 4.09 1 98.12 41 GLN B C 1
ATOM 1774 O O . GLN B 1 41 ? 5.543 -0.441 4.453 1 98.12 41 GLN B O 1
ATOM 1779 N N . GLY B 1 42 ? 3.344 -0.537 4.906 1 97 42 GLY B N 1
ATOM 1780 C CA . GLY B 1 42 ? 3.562 -0.75 6.328 1 97 42 GLY B CA 1
ATOM 1781 C C . GLY B 1 42 ? 2.621 0.052 7.207 1 97 42 GLY B C 1
ATOM 1782 O O . GLY B 1 42 ? 1.507 0.379 6.793 1 97 42 GLY B O 1
ATOM 1783 N N . GLU B 1 43 ? 3.125 0.277 8.422 1 97.25 43 GLU B N 1
ATOM 1784 C CA . GLU B 1 43 ? 2.371 1.085 9.375 1 97.25 43 GLU B CA 1
ATOM 1785 C C . GLU B 1 43 ? 2.699 2.568 9.227 1 97.25 43 GLU B C 1
ATOM 1787 O O . GLU B 1 43 ? 3.811 2.926 8.828 1 97.25 43 GLU B O 1
ATOM 1792 N N . ILE B 1 44 ? 1.781 3.379 9.57 1 97.88 44 ILE B N 1
ATOM 1793 C CA . ILE B 1 44 ? 1.812 4.812 9.305 1 97.88 44 ILE B CA 1
ATOM 1794 C C . ILE B 1 44 ? 3.129 5.402 9.805 1 97.88 44 ILE B C 1
ATOM 1796 O O . ILE B 1 44 ? 3.865 6.035 9.047 1 97.88 44 ILE B O 1
ATOM 1800 N N . ASP B 1 45 ? 3.488 5.16 11.094 1 98.38 45 ASP B N 1
ATOM 1801 C CA . ASP B 1 45 ? 4.676 5.766 11.688 1 98.38 45 ASP B CA 1
ATOM 1802 C C . ASP B 1 45 ? 5.949 5.262 11.008 1 98.38 45 ASP B C 1
ATOM 1804 O O . ASP B 1 45 ? 6.852 6.047 10.711 1 98.38 45 ASP B O 1
ATOM 1808 N N . ASP B 1 46 ? 6.004 3.973 10.766 1 97.81 46 ASP B N 1
ATOM 1809 C CA . ASP B 1 46 ? 7.18 3.379 10.133 1 97.81 46 ASP B CA 1
ATOM 1810 C C . ASP B 1 46 ? 7.402 3.955 8.734 1 97.81 46 ASP B C 1
ATOM 1812 O O . ASP B 1 46 ? 8.531 4.246 8.352 1 97.81 46 ASP B O 1
ATOM 1816 N N . ILE B 1 47 ? 6.336 4.098 7.984 1 98.06 47 ILE B N 1
ATOM 1817 C CA . ILE B 1 47 ? 6.406 4.66 6.641 1 98.06 47 ILE B CA 1
ATOM 1818 C C . ILE B 1 47 ? 6.957 6.082 6.703 1 98.06 47 ILE B C 1
ATOM 1820 O O . ILE B 1 47 ? 7.859 6.438 5.941 1 98.06 47 ILE B O 1
ATOM 1824 N N . CYS B 1 48 ? 6.504 6.871 7.617 1 98.25 48 CYS B N 1
ATOM 1825 C CA . CYS B 1 48 ? 6.91 8.266 7.742 1 98.25 48 CYS B CA 1
ATOM 1826 C C . CYS B 1 48 ? 8.375 8.375 8.156 1 98.25 48 CYS B C 1
ATOM 1828 O O . CYS B 1 48 ? 9.117 9.203 7.617 1 98.25 48 CYS B O 1
ATOM 1830 N N . ILE B 1 49 ? 8.742 7.539 9.086 1 98.44 49 ILE B N 1
ATOM 1831 C CA . ILE B 1 49 ? 10.117 7.555 9.578 1 98.44 49 ILE B CA 1
ATOM 1832 C C . ILE B 1 49 ? 11.078 7.195 8.438 1 98.44 49 ILE B C 1
ATOM 1834 O O . ILE B 1 49 ? 12.039 7.922 8.18 1 98.44 49 ILE B O 1
ATOM 1838 N N . LYS B 1 50 ? 10.773 6.129 7.75 1 97.62 50 LYS B N 1
ATOM 1839 C CA . LYS B 1 50 ? 11.648 5.68 6.672 1 97.62 50 LYS B CA 1
ATOM 1840 C C . LYS B 1 50 ? 11.68 6.691 5.531 1 97.62 50 LYS B C 1
ATOM 1842 O O . LYS B 1 50 ? 12.734 6.934 4.938 1 97.62 50 LYS B O 1
ATOM 1847 N N . LYS B 1 51 ? 10.531 7.277 5.238 1 97.62 51 LYS B N 1
ATOM 1848 C CA . LYS B 1 51 ? 10.445 8.312 4.211 1 97.62 51 LYS B CA 1
ATOM 1849 C C . LYS B 1 51 ? 11.305 9.523 4.582 1 97.62 51 LYS B C 1
ATOM 1851 O O . LYS B 1 51 ? 12.023 10.062 3.734 1 97.62 51 LYS B O 1
ATOM 1856 N N . CYS B 1 52 ? 11.273 9.922 5.777 1 98.38 52 CYS B N 1
ATOM 1857 C CA . CYS B 1 52 ? 12.031 11.062 6.262 1 98.38 52 CYS B CA 1
ATOM 1858 C C . CYS B 1 52 ? 13.531 10.773 6.246 1 98.38 52 CYS B C 1
ATOM 1860 O O . CYS B 1 52 ? 14.328 11.625 5.855 1 98.38 52 CYS B O 1
ATOM 1862 N N . MET B 1 53 ? 13.875 9.586 6.648 1 98 53 MET B N 1
ATOM 1863 C CA . MET B 1 53 ? 15.281 9.188 6.625 1 98 53 MET B CA 1
ATOM 1864 C C . MET B 1 53 ? 15.836 9.219 5.203 1 98 53 MET B C 1
ATOM 1866 O O . MET B 1 53 ? 16.938 9.703 4.973 1 98 53 MET B O 1
ATOM 1870 N N . GLU B 1 54 ? 15.047 8.719 4.285 1 97.06 54 GLU B N 1
ATOM 1871 C CA . GLU B 1 54 ? 15.469 8.734 2.887 1 97.06 54 GLU B CA 1
ATOM 1872 C C . GLU B 1 54 ? 15.586 10.164 2.365 1 97.06 54 GLU B C 1
ATOM 1874 O O . GLU B 1 54 ? 16.516 10.492 1.626 1 97.06 54 GLU B O 1
ATOM 1879 N N . ALA B 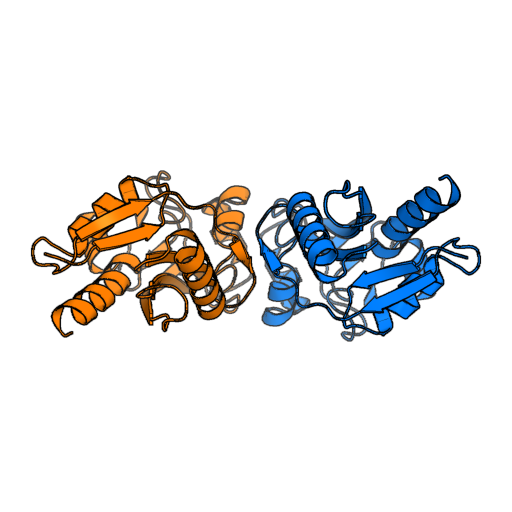1 55 ? 14.648 10.984 2.738 1 98 55 ALA B N 1
ATOM 1880 C CA . ALA B 1 55 ? 14.695 12.391 2.357 1 98 55 ALA B CA 1
ATOM 1881 C C . ALA B 1 55 ? 15.961 13.062 2.885 1 98 55 ALA B C 1
ATOM 1883 O O . ALA B 1 55 ? 16.625 13.812 2.162 1 98 55 ALA B O 1
ATOM 1884 N N . ALA B 1 56 ? 16.281 12.797 4.113 1 98 56 ALA B N 1
ATOM 1885 C CA . ALA B 1 56 ? 17.469 13.375 4.734 1 98 56 ALA B CA 1
ATOM 1886 C C . ALA B 1 56 ? 18.734 12.984 3.973 1 98 56 ALA B C 1
ATOM 1888 O O . ALA B 1 56 ? 19.641 13.805 3.785 1 98 56 ALA B O 1
ATOM 1889 N N . LYS B 1 57 ? 18.75 11.758 3.555 1 97.12 57 LYS B N 1
ATOM 1890 C CA . LYS B 1 57 ? 19.906 11.266 2.805 1 97.12 57 LYS B CA 1
ATOM 1891 C C . LYS B 1 57 ? 20.078 12.023 1.493 1 97.12 57 LYS B C 1
ATOM 1893 O O . LYS B 1 57 ? 21.203 12.281 1.059 1 97.12 57 LYS B O 1
ATOM 1898 N N . GLN B 1 58 ? 19.031 12.391 0.904 1 96.88 58 GLN B N 1
ATOM 1899 C CA . GLN B 1 58 ? 19.078 13.031 -0.404 1 96.88 58 GLN B CA 1
ATOM 1900 C C . GLN B 1 58 ? 19.297 14.539 -0.268 1 96.88 58 GLN B C 1
ATOM 1902 O O . GLN B 1 58 ? 20.031 15.133 -1.053 1 96.88 58 GLN B O 1
ATOM 1907 N N . VAL B 1 59 ? 18.688 15.117 0.725 1 96.81 59 VAL B N 1
ATOM 1908 C CA . VAL B 1 59 ? 18.719 16.562 0.925 1 96.81 59 VAL B CA 1
ATOM 1909 C C . VAL B 1 59 ? 20.016 16.953 1.645 1 96.81 59 VAL B C 1
ATOM 1911 O O . VAL B 1 59 ? 20.516 18.062 1.464 1 96.81 59 VAL B O 1
ATOM 1914 N N . GLN B 1 60 ? 20.609 16.109 2.436 1 96.5 60 GLN B N 1
ATOM 1915 C CA . GLN B 1 60 ? 21.812 16.344 3.221 1 96.5 60 GLN B CA 1
ATOM 1916 C C . GLN B 1 60 ? 21.641 17.562 4.129 1 96.5 60 GLN B C 1
ATOM 1918 O O . GLN B 1 60 ? 22.5 18.453 4.152 1 96.5 60 GLN B O 1
ATOM 1923 N N . GLY B 1 61 ? 20.609 17.641 4.855 1 96.38 61 GLY B N 1
ATOM 1924 C CA . GLY B 1 61 ? 20.25 18.688 5.785 1 96.38 61 GLY B CA 1
ATOM 1925 C C . GLY B 1 61 ? 18.875 18.484 6.422 1 96.38 61 GLY B C 1
ATOM 1926 O O . GLY B 1 61 ? 18.297 17.406 6.309 1 96.38 61 GLY B O 1
ATOM 1927 N N . PRO B 1 62 ? 18.422 19.5 7.215 1 97.62 62 PRO B N 1
ATOM 1928 C CA . PRO B 1 62 ? 17.109 19.391 7.836 1 97.62 62 PRO B CA 1
ATOM 1929 C C . PRO B 1 62 ? 15.984 19.203 6.809 1 97.62 62 PRO B C 1
ATOM 1931 O O . PRO B 1 62 ? 15.945 19.906 5.797 1 97.62 62 PRO B O 1
ATOM 1934 N N . VAL B 1 63 ? 15.133 18.203 7.09 1 98.25 63 VAL B N 1
ATOM 1935 C CA . VAL B 1 63 ? 14.078 17.891 6.125 1 98.25 63 VAL B CA 1
ATOM 1936 C C . VAL B 1 63 ? 12.75 17.719 6.852 1 98.25 63 VAL B C 1
ATOM 1938 O O . VAL B 1 63 ? 12.719 17.344 8.031 1 98.25 63 VAL B O 1
ATOM 1941 N N . LEU B 1 64 ? 11.727 18.031 6.168 1 97.81 64 LEU B N 1
ATOM 1942 C CA . LEU B 1 64 ? 10.336 17.844 6.57 1 97.81 64 LEU B CA 1
ATOM 1943 C C . LEU B 1 64 ? 9.547 17.141 5.473 1 97.81 64 LEU B C 1
ATOM 1945 O O . LEU B 1 64 ? 9.602 17.547 4.309 1 97.81 64 LEU B O 1
ATOM 1949 N N . ILE B 1 65 ? 8.922 16.047 5.848 1 97.69 65 ILE B N 1
ATOM 1950 C CA . ILE B 1 65 ? 8.031 15.375 4.906 1 97.69 65 ILE B CA 1
ATOM 1951 C C . ILE B 1 65 ? 6.617 15.312 5.488 1 97.69 65 ILE B C 1
ATOM 1953 O O . ILE B 1 65 ? 6.414 15.594 6.672 1 97.69 65 ILE B O 1
ATOM 1957 N N . GLU B 1 66 ? 5.723 15.008 4.641 1 96.31 66 GLU B N 1
ATOM 1958 C CA . GLU B 1 66 ? 4.32 14.883 5.035 1 96.31 66 GLU B CA 1
ATOM 1959 C C . GLU B 1 66 ? 3.689 13.633 4.441 1 96.31 66 GLU B C 1
ATOM 1961 O O . GLU B 1 66 ? 4.008 13.242 3.316 1 96.31 66 GLU B O 1
ATOM 1966 N N . ASP B 1 67 ? 2.881 13.008 5.188 1 95.81 67 ASP B N 1
ATOM 1967 C CA . ASP B 1 67 ? 2.076 11.883 4.738 1 95.81 67 ASP B CA 1
ATOM 1968 C C . ASP B 1 67 ? 0.653 11.969 5.281 1 95.81 67 ASP B C 1
ATOM 1970 O O . ASP B 1 67 ? 0.449 12.289 6.453 1 95.81 67 ASP B O 1
ATOM 1974 N N . THR B 1 68 ? -0.317 11.734 4.43 1 95.62 68 THR B N 1
ATOM 1975 C CA . THR B 1 68 ? -1.726 11.82 4.797 1 95.62 68 THR B CA 1
ATOM 1976 C C . THR B 1 68 ? -2.424 10.484 4.602 1 95.62 68 THR B C 1
ATOM 1978 O O . THR B 1 68 ? -2.223 9.812 3.586 1 95.62 68 THR B O 1
ATOM 1981 N N . CYS B 1 69 ? -3.207 10.086 5.625 1 97.62 69 CYS B N 1
ATOM 1982 C CA . CYS B 1 69 ? -3.961 8.836 5.617 1 97.62 69 CYS B CA 1
ATOM 1983 C C . CYS B 1 69 ? -5.445 9.094 5.859 1 97.62 69 CYS B C 1
ATOM 1985 O O . CYS B 1 69 ? -5.809 10.055 6.535 1 97.62 69 CYS B O 1
ATOM 1987 N N . LEU B 1 70 ? -6.262 8.312 5.312 1 98.69 70 LEU B N 1
ATOM 1988 C CA . LEU B 1 70 ? -7.648 8.141 5.73 1 98.69 70 LEU B CA 1
ATOM 1989 C C . LEU B 1 70 ? -7.891 6.715 6.219 1 98.69 70 LEU B C 1
ATOM 1991 O O . LEU B 1 70 ? -7.711 5.758 5.461 1 98.69 70 LEU B O 1
ATOM 1995 N N . CYS B 1 71 ? -8.25 6.586 7.48 1 98.88 71 CYS B N 1
ATOM 1996 C CA . CYS B 1 71 ? -8.352 5.289 8.141 1 98.88 71 CYS B CA 1
ATOM 1997 C C . CYS B 1 71 ? -9.805 4.977 8.508 1 98.88 71 CYS B C 1
ATOM 1999 O O . CYS B 1 71 ? -10.461 5.762 9.188 1 98.88 71 CYS B O 1
ATOM 2001 N N . PHE B 1 72 ? -10.297 3.869 8.039 1 98.94 72 PHE B N 1
ATOM 2002 C CA . PHE B 1 72 ? -11.633 3.408 8.391 1 98.94 72 PHE B CA 1
ATOM 2003 C C . PHE B 1 72 ? -11.586 2.475 9.594 1 98.94 72 PHE B C 1
ATOM 2005 O O . PHE B 1 72 ? -10.906 1.448 9.562 1 98.94 72 PHE B O 1
ATOM 2012 N N . ASN B 1 73 ? -12.305 2.834 10.656 1 98.88 73 ASN B N 1
ATOM 2013 C CA . ASN B 1 73 ? -12.242 2.037 11.875 1 98.88 73 ASN B CA 1
ATOM 2014 C C . ASN B 1 73 ? -12.758 0.618 11.641 1 98.88 73 ASN B C 1
ATOM 2016 O O . ASN B 1 73 ? -12.172 -0.345 12.141 1 98.88 73 ASN B O 1
ATOM 2020 N N . ALA B 1 74 ? -13.773 0.452 10.852 1 98.75 74 ALA B N 1
ATOM 2021 C CA . ALA B 1 74 ? -14.344 -0.86 10.562 1 98.75 74 ALA B CA 1
ATOM 2022 C C . ALA B 1 74 ? -13.344 -1.749 9.828 1 98.75 74 ALA B C 1
ATOM 2024 O O . ALA B 1 74 ? -13.477 -2.975 9.836 1 98.75 74 ALA B O 1
ATOM 2025 N N . LEU B 1 75 ? -12.391 -1.123 9.18 1 98.75 75 LEU B N 1
ATOM 2026 C CA . LEU B 1 75 ? -11.375 -1.855 8.438 1 98.75 75 LEU B CA 1
ATOM 2027 C C . LEU B 1 75 ? -10.031 -1.809 9.164 1 98.75 75 LEU B C 1
ATOM 2029 O O . LEU B 1 75 ? -8.977 -1.881 8.531 1 98.75 75 LEU B O 1
ATOM 2033 N N . LYS B 1 76 ? -10.094 -1.501 10.406 1 98.62 76 LYS B N 1
ATOM 2034 C CA . LYS B 1 76 ? -8.922 -1.521 11.273 1 98.62 76 LYS B CA 1
ATOM 2035 C C . LYS B 1 76 ? -7.855 -0.546 10.781 1 98.62 76 LYS B C 1
ATOM 2037 O O . LYS B 1 76 ? -6.664 -0.856 10.805 1 98.62 76 LYS B O 1
ATOM 2042 N N . GLY B 1 77 ? -8.289 0.485 10.234 1 98.69 77 GLY B N 1
ATOM 2043 C CA . GLY B 1 77 ? -7.379 1.554 9.844 1 98.69 77 GLY B CA 1
ATOM 2044 C C . GLY B 1 77 ? -7.062 1.56 8.367 1 98.69 77 GLY B C 1
ATOM 2045 O O . GLY B 1 77 ? -6.391 2.467 7.871 1 98.69 77 GLY B O 1
ATOM 2046 N N . LEU B 1 78 ? -7.551 0.562 7.648 1 98.75 78 LEU B N 1
ATOM 2047 C CA . LEU B 1 78 ? -7.359 0.526 6.203 1 98.75 78 LEU B CA 1
ATOM 2048 C C . LEU B 1 78 ? -8.383 1.411 5.496 1 98.75 78 LEU B C 1
ATOM 2050 O O . LEU B 1 78 ? -9.484 1.626 6.008 1 98.75 78 LEU B O 1
ATOM 2054 N N . PRO B 1 79 ? -7.988 2.016 4.336 1 98.56 79 PRO B N 1
ATOM 2055 C CA . PRO B 1 79 ? -6.754 1.79 3.582 1 98.56 79 PRO B CA 1
ATOM 2056 C C . PRO B 1 79 ? -5.547 2.492 4.203 1 98.56 79 PRO B C 1
ATOM 2058 O O . PRO B 1 79 ? -4.406 2.117 3.932 1 98.56 79 PRO B O 1
ATOM 2061 N N . GLY B 1 80 ? -5.785 3.537 5.066 1 98.31 80 GLY B N 1
ATOM 2062 C CA . GLY B 1 80 ? -4.676 4.176 5.754 1 98.31 80 GLY B CA 1
ATOM 2063 C C . GLY B 1 80 ? -3.633 4.738 4.805 1 98.31 80 GLY B C 1
ATOM 2064 O O . GLY B 1 80 ? -3.953 5.531 3.918 1 98.31 80 GLY B O 1
ATOM 2065 N N . PRO B 1 81 ? -2.416 4.305 4.895 1 98.25 81 PRO B N 1
ATOM 2066 C CA . PRO B 1 81 ? -1.345 4.848 4.055 1 98.25 81 PRO B CA 1
ATOM 2067 C C . PRO B 1 81 ? -1.573 4.59 2.566 1 98.25 81 PRO B C 1
ATOM 2069 O O . PRO B 1 81 ? -0.909 5.195 1.721 1 98.25 81 PRO B O 1
ATOM 2072 N N . TYR B 1 82 ? -2.494 3.717 2.191 1 98.44 82 TYR B N 1
ATOM 2073 C CA . TYR B 1 82 ? -2.719 3.338 0.8 1 98.44 82 TYR B CA 1
ATOM 2074 C C . TYR B 1 82 ? -3.85 4.156 0.189 1 98.44 82 TYR B C 1
ATOM 2076 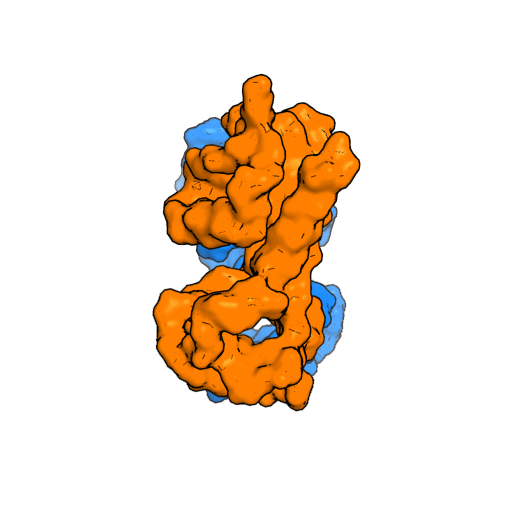O O . TYR B 1 82 ? -4.277 3.891 -0.936 1 98.44 82 TYR B O 1
ATOM 2084 N N . ILE B 1 83 ? -4.301 5.191 0.866 1 98.31 83 ILE B N 1
ATOM 2085 C CA . ILE B 1 83 ? -5.516 5.926 0.518 1 98.31 83 ILE B CA 1
ATOM 2086 C C . ILE B 1 83 ? -5.355 6.566 -0.858 1 98.31 83 ILE B C 1
ATOM 2088 O O . ILE B 1 83 ? -6.324 6.684 -1.613 1 98.31 83 ILE B O 1
ATOM 2092 N N . LYS B 1 84 ? -4.168 6.945 -1.223 1 96.62 84 LYS B N 1
ATOM 2093 C CA . LYS B 1 84 ? -3.939 7.562 -2.525 1 96.62 84 LYS B CA 1
ATOM 2094 C C . LYS B 1 84 ? -4.414 6.652 -3.656 1 96.62 84 LYS B C 1
ATOM 2096 O O . LYS B 1 84 ? -5.129 7.098 -4.559 1 96.62 84 LYS B O 1
ATOM 2101 N N . TRP B 1 85 ? -4.109 5.414 -3.594 1 98 85 TRP B N 1
ATOM 2102 C CA . TRP B 1 85 ? -4.434 4.457 -4.648 1 98 85 TRP B CA 1
ATOM 2103 C C . TRP B 1 85 ? -5.926 4.145 -4.656 1 98 85 TRP B C 1
ATOM 2105 O O . TRP B 1 85 ? -6.531 3.988 -5.719 1 98 85 TRP B O 1
ATOM 2115 N N . PHE B 1 86 ? -6.484 4.082 -3.514 1 98.62 86 PHE B N 1
ATOM 2116 C CA . PHE B 1 86 ? -7.91 3.803 -3.402 1 98.62 86 PHE B CA 1
ATOM 2117 C C . PHE B 1 86 ? -8.734 4.98 -3.908 1 98.62 86 PHE B C 1
ATOM 2119 O O . PHE B 1 86 ? -9.734 4.793 -4.605 1 98.62 86 PHE B O 1
ATOM 2126 N N . LEU B 1 87 ? -8.273 6.145 -3.547 1 98.12 87 LEU B N 1
ATOM 2127 C CA . LEU B 1 87 ? -8.969 7.32 -4.062 1 98.12 87 LEU B CA 1
ATOM 2128 C C . LEU B 1 87 ? -8.844 7.402 -5.578 1 98.12 87 LEU B C 1
ATOM 2130 O O . LEU B 1 87 ? -9.836 7.656 -6.273 1 98.12 87 LEU B O 1
ATOM 2134 N N . ASP B 1 88 ? -7.68 7.184 -6.082 1 97.5 88 ASP B N 1
ATOM 2135 C CA . ASP B 1 88 ? -7.422 7.293 -7.516 1 97.5 88 ASP B CA 1
ATOM 2136 C C . ASP B 1 88 ? -8.281 6.305 -8.305 1 97.5 88 ASP B C 1
ATOM 2138 O O . ASP B 1 88 ? -8.828 6.652 -9.352 1 97.5 88 ASP B O 1
ATOM 2142 N N . LYS B 1 89 ? -8.445 5.113 -7.781 1 98.12 89 LYS B N 1
ATOM 2143 C CA . LYS B 1 89 ? -9.117 4.055 -8.531 1 98.12 89 LYS B CA 1
ATOM 2144 C C . LYS B 1 89 ? -10.617 4.059 -8.266 1 98.12 89 LYS B C 1
ATOM 2146 O O . LYS B 1 89 ? -11.414 3.787 -9.164 1 98.12 89 LYS B O 1
ATOM 2151 N N . LEU B 1 90 ? -11.023 4.426 -7.047 1 98.12 90 LEU B N 1
ATOM 2152 C CA . LEU B 1 90 ? -12.414 4.191 -6.668 1 98.12 90 LEU B CA 1
ATOM 2153 C C . LEU B 1 90 ? -13.18 5.512 -6.559 1 98.12 90 LEU B C 1
ATOM 2155 O O . LEU B 1 90 ? -14.406 5.527 -6.598 1 98.12 90 LEU B O 1
ATOM 2159 N N . GLY B 1 91 ? -12.422 6.652 -6.336 1 97.88 91 GLY B N 1
ATOM 2160 C CA . GLY B 1 91 ? -13.07 7.918 -6.043 1 97.88 91 GLY B CA 1
ATOM 2161 C C . GLY B 1 91 ? -13.773 7.934 -4.695 1 97.88 91 GLY B C 1
ATOM 2162 O O . GLY B 1 91 ? -13.781 6.926 -3.984 1 97.88 91 GLY B O 1
ATOM 2163 N N . PRO B 1 92 ? -14.305 9.109 -4.352 1 98.31 92 PRO B N 1
ATOM 2164 C CA . PRO B 1 92 ? -14.992 9.219 -3.064 1 98.31 92 PRO B CA 1
ATOM 2165 C C . PRO B 1 92 ? -16.188 8.281 -2.953 1 98.31 92 PRO B C 1
ATOM 2167 O O . PRO B 1 92 ? -16.484 7.773 -1.866 1 98.31 92 PRO B O 1
ATOM 2170 N N . GLU B 1 93 ? -16.922 8.086 -4.047 1 98.19 93 GLU B N 1
ATOM 2171 C CA . GLU B 1 93 ? -18.062 7.176 -4.043 1 98.19 93 GLU B CA 1
ATOM 2172 C C . GLU B 1 93 ? -17.641 5.75 -3.703 1 98.19 93 GLU B C 1
ATOM 2174 O O . GLU B 1 93 ? -18.266 5.086 -2.879 1 98.19 93 GLU B O 1
ATOM 2179 N N . GLY B 1 94 ? -16.547 5.336 -4.324 1 98.38 94 GLY B N 1
ATOM 2180 C CA . GLY B 1 94 ? -16.031 4 -4.055 1 98.38 94 GLY B CA 1
ATOM 2181 C C . GLY B 1 94 ? -15.516 3.832 -2.639 1 98.38 94 GLY B C 1
ATOM 2182 O O . GLY B 1 94 ? -15.656 2.76 -2.047 1 98.38 94 GLY B O 1
ATOM 2183 N N . LEU B 1 95 ? -14.961 4.875 -2.105 1 98.75 95 LEU B N 1
ATOM 2184 C CA . LEU B 1 95 ? -14.508 4.828 -0.719 1 98.75 95 LEU B CA 1
ATOM 2185 C C . LEU B 1 95 ? -15.68 4.602 0.227 1 98.75 95 LEU B C 1
ATOM 2187 O O . LEU B 1 95 ? -15.586 3.814 1.171 1 98.75 95 LEU B O 1
ATOM 2191 N N . HIS B 1 96 ? -16.703 5.273 -0.041 1 98.69 96 HIS B N 1
ATOM 2192 C CA . HIS B 1 96 ? -17.906 5.074 0.756 1 98.69 96 HIS B CA 1
ATOM 2193 C C . HIS B 1 96 ? -18.438 3.65 0.604 1 98.69 96 HIS B C 1
ATOM 2195 O O . HIS B 1 96 ? -18.812 3.012 1.593 1 98.69 96 HIS B O 1
ATOM 2201 N N . THR B 1 97 ? -18.406 3.117 -0.618 1 98.62 97 THR B N 1
ATOM 2202 C CA . THR B 1 97 ? -18.938 1.796 -0.932 1 98.62 97 THR B CA 1
ATOM 2203 C C . THR B 1 97 ? -18.125 0.707 -0.234 1 98.62 97 THR B C 1
ATOM 2205 O O . THR B 1 97 ? -18.672 -0.351 0.105 1 98.62 97 THR B O 1
ATOM 2208 N N . LEU B 1 98 ? -16.859 0.983 0.057 1 98.56 98 LEU B N 1
ATOM 2209 C CA . LEU B 1 98 ? -16 0.018 0.739 1 98.56 98 LEU B CA 1
ATOM 2210 C C . LEU B 1 98 ? -16.594 -0.373 2.088 1 98.56 98 LEU B C 1
ATOM 2212 O O . LEU B 1 98 ? -16.359 -1.48 2.578 1 98.56 98 LEU B O 1
ATOM 2216 N N . LEU B 1 99 ? -17.344 0.54 2.643 1 98.75 99 LEU B N 1
ATOM 2217 C CA . LEU B 1 99 ? -17.844 0.322 3.998 1 98.75 99 LEU B CA 1
ATOM 2218 C C . LEU B 1 99 ? -19.281 -0.195 3.977 1 98.75 99 LEU B C 1
ATOM 2220 O O . LEU B 1 99 ? -19.938 -0.277 5.02 1 98.75 99 LEU B O 1
ATOM 2224 N N . ALA B 1 100 ? -19.781 -0.543 2.805 1 98.56 100 ALA B N 1
ATOM 2225 C CA . ALA B 1 100 ? -21.172 -0.955 2.641 1 98.56 100 ALA B CA 1
ATOM 2226 C C . ALA B 1 100 ? -21.5 -2.145 3.537 1 98.56 100 ALA B C 1
ATOM 2228 O O . ALA B 1 100 ? -22.625 -2.271 4.02 1 98.56 100 ALA B O 1
ATOM 2229 N N . GLY B 1 101 ? -20.547 -2.971 3.785 1 98.25 101 GLY B N 1
ATOM 2230 C CA . GLY B 1 101 ? -20.797 -4.16 4.586 1 98.25 101 GLY B CA 1
ATOM 2231 C C . GLY B 1 101 ? -20.656 -3.914 6.074 1 98.25 101 GLY B C 1
ATOM 2232 O O . GLY B 1 101 ? -20.703 -4.855 6.871 1 98.25 101 GLY B O 1
ATOM 2233 N N . HIS B 1 102 ? -20.516 -2.693 6.469 1 98.56 102 HIS B N 1
ATOM 2234 C CA . HIS B 1 102 ? -20.281 -2.367 7.867 1 98.56 102 HIS B CA 1
ATOM 2235 C C . HIS B 1 102 ? -21.266 -1.321 8.367 1 98.56 102 HIS B C 1
ATOM 2237 O O . HIS B 1 102 ? -21.578 -0.368 7.656 1 98.56 102 HIS B O 1
ATOM 2243 N N . ALA B 1 103 ? -21.703 -1.517 9.555 1 98.5 103 ALA B N 1
ATOM 2244 C CA . ALA B 1 103 ? -22.531 -0.501 10.211 1 98.5 103 ALA B CA 1
ATOM 2245 C C . ALA B 1 103 ? -21.672 0.684 10.664 1 98.5 103 ALA B C 1
ATOM 2247 O O . ALA B 1 103 ? -22.109 1.834 10.586 1 98.5 103 ALA B O 1
ATOM 2248 N N . ASP B 1 104 ? -20.484 0.373 11.102 1 98.75 104 ASP B N 1
ATOM 2249 C CA . ASP B 1 104 ? -19.562 1.4 11.562 1 98.75 104 ASP B CA 1
ATOM 2250 C C . ASP B 1 104 ? -18.938 2.15 10.375 1 98.75 104 ASP B C 1
ATOM 2252 O O . ASP B 1 104 ? -18.188 1.572 9.602 1 98.75 104 ASP B O 1
ATOM 2256 N N . LYS B 1 105 ? -19.266 3.412 10.281 1 98.81 105 LYS B N 1
ATOM 2257 C CA . LYS B 1 105 ? -18.734 4.242 9.203 1 98.81 105 LYS B CA 1
ATOM 2258 C C . LYS B 1 105 ? -17.688 5.223 9.734 1 98.81 105 LYS B C 1
ATOM 2260 O O . LYS B 1 105 ? -17.25 6.121 9.008 1 98.81 105 LYS B O 1
ATOM 2265 N N . SER B 1 106 ? -17.297 5.066 10.984 1 98.88 106 SER B N 1
ATOM 2266 C CA . SER B 1 106 ? -16.359 6.004 11.594 1 98.88 106 SER B CA 1
ATOM 2267 C C . SER B 1 106 ? -14.969 5.875 10.977 1 98.88 106 SER B C 1
ATOM 2269 O O . SER B 1 106 ? -14.594 4.797 10.516 1 98.88 106 SER B O 1
ATOM 2271 N N . ALA B 1 107 ? -14.32 6.965 10.93 1 98.88 107 ALA B N 1
ATOM 2272 C CA . ALA B 1 107 ? -13.008 7.066 10.297 1 98.88 107 ALA B CA 1
ATOM 2273 C C . ALA B 1 107 ? -12.156 8.133 10.961 1 98.88 107 ALA B C 1
ATOM 2275 O O . ALA B 1 107 ? -12.648 8.906 11.789 1 98.88 107 ALA B O 1
ATOM 2276 N N . GLN B 1 108 ? -10.922 8.117 10.648 1 98.88 108 GLN B N 1
ATOM 2277 C CA . GLN B 1 108 ? -9.984 9.141 11.102 1 98.88 108 GLN B CA 1
ATOM 2278 C C . GLN B 1 108 ? -9.141 9.664 9.945 1 98.88 108 GLN B C 1
ATOM 2280 O O . GLN B 1 108 ? -8.57 8.883 9.18 1 98.88 108 GLN B O 1
ATOM 2285 N N . ALA B 1 109 ? -9.172 10.961 9.758 1 98.69 109 ALA B N 1
ATOM 2286 C CA . ALA B 1 109 ? -8.164 11.609 8.914 1 98.69 109 ALA B CA 1
ATOM 2287 C C . ALA B 1 109 ? -6.871 11.844 9.695 1 98.69 109 ALA B C 1
ATOM 2289 O O . ALA B 1 109 ? -6.895 12.398 10.797 1 98.69 109 ALA B O 1
ATOM 2290 N N . ILE B 1 110 ? -5.773 11.391 9.141 1 98.62 110 ILE B N 1
ATOM 2291 C CA . ILE B 1 110 ? -4.504 11.484 9.852 1 98.62 110 ILE B CA 1
ATOM 2292 C C . ILE B 1 110 ? -3.457 12.148 8.961 1 98.62 110 ILE B C 1
ATOM 2294 O O . ILE B 1 110 ? -3.301 11.773 7.797 1 98.62 110 ILE B O 1
ATOM 2298 N N . CYS B 1 111 ? -2.832 13.109 9.398 1 97.44 111 CYS B N 1
ATOM 2299 C CA . CYS B 1 111 ? -1.675 13.734 8.766 1 97.44 111 CYS B CA 1
ATOM 2300 C C . CYS B 1 111 ? -0.441 13.617 9.656 1 97.44 111 CYS B C 1
ATOM 2302 O O . CYS B 1 111 ? -0.5 13.914 10.852 1 97.44 111 CYS B O 1
ATOM 2304 N N . THR B 1 112 ? 0.601 13.133 9.133 1 98.44 112 THR B N 1
ATOM 2305 C CA . THR B 1 112 ? 1.851 13.016 9.883 1 98.44 112 THR B CA 1
ATOM 2306 C C . THR B 1 112 ? 2.959 13.82 9.203 1 98.44 112 THR B C 1
ATOM 2308 O O . THR B 1 112 ? 3.26 13.594 8.023 1 98.44 112 THR B O 1
ATOM 2311 N N . PHE B 1 113 ? 3.533 14.789 9.922 1 98.19 113 PHE B N 1
ATOM 2312 C CA . PHE B 1 113 ? 4.789 15.422 9.539 1 98.19 113 PHE B CA 1
ATOM 2313 C C . PHE B 1 113 ? 5.969 14.742 10.219 1 98.19 113 PHE B C 1
ATOM 2315 O O . PHE B 1 113 ? 5.914 14.438 11.414 1 98.19 113 PHE B O 1
ATOM 2322 N N . ALA B 1 114 ? 6.941 14.43 9.492 1 98.69 114 ALA B N 1
ATOM 2323 C CA . ALA B 1 114 ? 8.195 13.898 10.031 1 98.69 114 ALA B CA 1
ATOM 2324 C C . ALA B 1 114 ? 9.352 14.867 9.773 1 98.69 114 ALA B C 1
ATOM 2326 O O . ALA B 1 114 ? 9.539 15.328 8.648 1 98.69 114 ALA B O 1
ATOM 2327 N N . PHE B 1 115 ? 10.117 15.148 10.883 1 98.44 115 PHE B N 1
ATOM 2328 C CA . PHE B 1 115 ? 11.211 16.109 10.828 1 98.44 115 PHE B CA 1
ATOM 2329 C C . PHE B 1 115 ? 12.516 15.477 11.297 1 98.44 115 PHE B C 1
ATOM 2331 O O . PHE B 1 115 ? 12.531 14.727 12.273 1 98.44 115 PHE B O 1
ATOM 2338 N N . SER B 1 116 ? 13.5 15.727 10.477 1 98.38 116 SER B N 1
ATOM 2339 C CA . SER B 1 116 ? 14.852 15.344 10.891 1 98.38 116 SER B CA 1
ATOM 2340 C C . SER B 1 116 ? 15.852 16.453 10.602 1 98.38 116 SER B C 1
ATOM 2342 O O . SER B 1 116 ? 15.75 17.141 9.586 1 98.38 116 SER B O 1
ATOM 2344 N N . GLU B 1 117 ? 16.844 16.609 11.484 1 97.31 117 GLU B N 1
ATOM 2345 C CA . GLU B 1 117 ? 17.891 17.609 11.305 1 97.31 117 GLU B CA 1
ATOM 2346 C C . GLU B 1 117 ? 18.891 17.188 10.242 1 97.31 117 GLU B C 1
ATOM 2348 O O . GLU B 1 117 ? 19.812 17.938 9.898 1 97.31 117 GLU B O 1
ATOM 2353 N N . GLY B 1 118 ? 18.719 15.969 9.781 1 96.88 118 GLY B N 1
ATOM 2354 C CA . GLY B 1 118 ? 19.641 15.5 8.75 1 96.88 118 GLY B CA 1
ATOM 2355 C C . GLY B 1 118 ? 19.984 14.031 8.875 1 96.88 118 GLY B C 1
ATOM 2356 O O . GLY B 1 118 ? 19.344 13.305 9.648 1 96.88 118 GLY B O 1
ATOM 2357 N N . VAL B 1 119 ? 20.984 13.648 8.094 1 97 119 VAL B N 1
ATOM 2358 C CA . VAL B 1 119 ? 21.375 12.242 8.016 1 97 119 VAL B CA 1
ATOM 2359 C C . VAL B 1 119 ? 21.828 11.758 9.391 1 97 119 VAL B C 1
ATOM 2361 O O . VAL B 1 119 ? 22.625 12.422 10.062 1 97 119 VAL B O 1
ATOM 2364 N N . GLY B 1 120 ? 21.328 10.617 9.82 1 96.69 120 GLY B N 1
ATOM 2365 C CA . GLY B 1 120 ? 21.75 10.008 11.07 1 96.69 120 GLY B CA 1
ATOM 2366 C C . GLY B 1 120 ? 21.094 10.625 12.289 1 96.69 120 GLY B C 1
ATOM 2367 O O . GLY B 1 120 ? 21.312 10.164 13.414 1 96.69 120 GLY B O 1
ATOM 2368 N N . LYS B 1 121 ? 20.312 11.633 12.148 1 97.75 121 LYS B N 1
ATOM 2369 C CA . LYS B 1 121 ? 19.641 12.289 13.266 1 97.75 121 LYS B CA 1
ATOM 2370 C C . LYS B 1 121 ? 18.266 11.688 13.516 1 97.75 121 LYS B C 1
ATOM 2372 O O . LYS B 1 121 ? 17.719 11 12.648 1 97.75 121 LYS B O 1
ATOM 2377 N N . GLU B 1 122 ? 17.734 11.898 14.648 1 97.88 122 GLU B N 1
ATOM 2378 C CA . GLU B 1 122 ? 16.438 11.383 15.047 1 97.88 122 GLU B CA 1
ATOM 2379 C C . GLU B 1 122 ? 15.328 11.961 14.164 1 97.88 122 GLU B C 1
ATOM 2381 O O . GLU B 1 122 ? 15.391 13.133 13.773 1 97.88 122 GLU B O 1
ATOM 2386 N N . VAL B 1 123 ? 14.367 11.133 13.891 1 98.69 123 VAL B N 1
ATOM 2387 C CA . VAL B 1 123 ? 13.164 11.586 13.203 1 98.69 123 VAL B CA 1
ATOM 2388 C C . VAL B 1 123 ? 12.062 11.859 14.227 1 98.69 123 VAL B C 1
ATOM 2390 O O . VAL B 1 123 ? 11.75 11.008 15.055 1 98.69 123 VAL B O 1
ATOM 2393 N N . LYS B 1 124 ? 11.508 13.016 14.172 1 98.69 124 LYS B N 1
ATOM 2394 C CA . LYS B 1 124 ? 10.391 13.383 15.031 1 98.69 124 LYS B CA 1
ATOM 2395 C C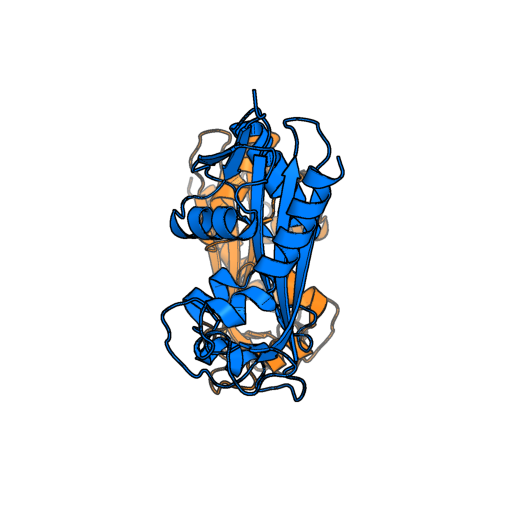 . LYS B 1 124 ? 9.078 13.406 14.25 1 98.69 124 LYS B C 1
ATOM 2397 O O . LYS B 1 124 ? 9.016 13.938 13.141 1 98.69 124 LYS B O 1
ATOM 2402 N N . LEU B 1 125 ? 8.133 12.789 14.852 1 98.81 125 LEU B N 1
ATOM 2403 C CA . LEU B 1 125 ? 6.824 12.727 14.203 1 98.81 125 LEU B CA 1
ATOM 2404 C C . LEU B 1 125 ? 5.84 13.688 14.867 1 98.81 125 LEU B C 1
ATOM 2406 O O . LEU B 1 125 ? 5.789 13.781 16.094 1 98.81 125 LEU B O 1
ATOM 2410 N N . PHE B 1 126 ? 5.121 14.43 14.094 1 98.69 126 PHE B N 1
ATOM 2411 C CA . PHE B 1 126 ? 4.012 15.281 14.5 1 98.69 126 PHE B CA 1
ATOM 2412 C C . PHE B 1 126 ? 2.729 14.875 13.781 1 98.69 126 PHE B C 1
ATOM 2414 O O . PHE B 1 126 ? 2.57 15.141 12.586 1 98.69 126 PHE B O 1
ATOM 2421 N N . GLN B 1 127 ? 1.854 14.297 14.547 1 98.69 127 GLN B N 1
ATOM 2422 C CA . GLN B 1 127 ? 0.683 13.695 13.93 1 98.69 127 GLN B CA 1
ATOM 2423 C C . GLN B 1 127 ? -0.601 14.383 14.383 1 98.69 127 GLN B C 1
ATOM 2425 O O . GLN B 1 127 ? -0.765 14.68 15.562 1 98.69 127 GLN B O 1
ATOM 2430 N N . GLY B 1 128 ? -1.395 14.75 13.438 1 98.44 128 GLY B N 1
ATOM 2431 C CA . GLY B 1 128 ? -2.736 15.25 13.672 1 98.44 128 GLY B CA 1
ATOM 2432 C C . GLY B 1 128 ? -3.824 14.297 13.227 1 98.44 128 GLY B C 1
ATOM 2433 O O . GLY B 1 128 ? -3.713 13.68 12.164 1 98.44 128 GLY B O 1
ATOM 2434 N N . ARG B 1 129 ? -4.848 14.211 14.008 1 98.56 129 ARG B N 1
ATOM 2435 C CA . ARG B 1 129 ? -5.953 13.305 13.727 1 98.56 129 ARG B CA 1
ATOM 2436 C C . ARG B 1 129 ? -7.293 14.008 13.867 1 98.56 129 ARG B C 1
ATOM 2438 O O . ARG B 1 129 ? -7.477 14.828 14.773 1 98.56 129 ARG B O 1
ATOM 2445 N N . THR B 1 130 ? -8.133 13.742 13 1 98.69 130 THR B N 1
ATOM 2446 C CA . THR B 1 130 ? -9.516 14.211 13.078 1 98.69 130 THR B CA 1
ATOM 2447 C C . THR B 1 130 ? -10.492 13.055 12.914 1 98.69 130 THR B C 1
ATOM 2449 O O . THR B 1 130 ? -10.453 12.344 11.914 1 98.69 130 THR B O 1
ATOM 2452 N N . ASP B 1 131 ? -11.305 12.875 13.945 1 98.81 131 ASP B N 1
ATOM 2453 C CA . ASP B 1 131 ? -12.328 11.836 13.891 1 98.81 131 ASP B CA 1
ATOM 2454 C C . ASP B 1 131 ? -13.508 12.281 13.023 1 98.81 131 ASP B C 1
ATOM 2456 O O . ASP B 1 131 ? -13.844 13.469 12.992 1 98.81 131 ASP B O 1
ATOM 2460 N N . GLY B 1 132 ? -14.094 11.359 12.336 1 98.81 132 GLY B N 1
ATOM 2461 C CA . GLY B 1 132 ? -15.281 11.609 11.531 1 98.81 132 GLY B CA 1
ATOM 2462 C C . GLY B 1 132 ? -15.969 10.336 11.062 1 98.81 132 GLY B C 1
ATOM 2463 O O . GLY B 1 132 ? -15.805 9.281 11.68 1 98.81 132 GLY B O 1
ATOM 2464 N N . ILE B 1 133 ? -16.828 10.492 10.102 1 98.81 133 ILE B N 1
ATOM 2465 C CA . ILE B 1 133 ? -17.516 9.367 9.477 1 98.81 133 ILE B CA 1
ATOM 2466 C C . ILE B 1 133 ? -17.422 9.484 7.957 1 98.81 133 ILE B C 1
ATOM 2468 O O . ILE B 1 133 ? -17.297 10.586 7.418 1 98.81 133 ILE B O 1
ATOM 2472 N N . VAL B 1 134 ? -17.344 8.383 7.312 1 98.88 134 VAL B N 1
ATOM 2473 C CA . VAL B 1 134 ? -17.406 8.328 5.859 1 98.88 134 VAL B CA 1
ATOM 2474 C C . VAL B 1 134 ? -18.859 8.359 5.402 1 98.88 134 VAL B C 1
ATOM 2476 O O . VAL B 1 134 ? -19.672 7.555 5.855 1 98.88 134 VAL B O 1
ATOM 2479 N N . VAL B 1 135 ? -19.203 9.289 4.508 1 98.81 135 VAL B N 1
ATOM 2480 C CA . VAL B 1 135 ? -20.562 9.477 4.031 1 98.81 135 VAL B CA 1
ATOM 2481 C C . VAL B 1 135 ? -20.594 9.414 2.508 1 98.81 135 VAL B C 1
ATOM 2483 O O . VAL B 1 135 ? -19.547 9.414 1.858 1 98.81 135 VAL B O 1
ATOM 2486 N N . GLU B 1 136 ? -21.859 9.32 2.008 1 98.38 136 GLU B N 1
ATOM 2487 C CA . GLU B 1 136 ? -21.969 9.57 0.575 1 98.38 136 GLU B CA 1
ATOM 2488 C C . GLU B 1 136 ? -21.406 10.938 0.201 1 98.38 136 GLU B C 1
ATOM 2490 O O . GLU B 1 136 ? -21.688 11.938 0.865 1 98.38 136 GLU B O 1
ATOM 2495 N N . PRO B 1 137 ? -20.625 10.969 -0.818 1 98.56 137 PRO B N 1
ATOM 2496 C CA . P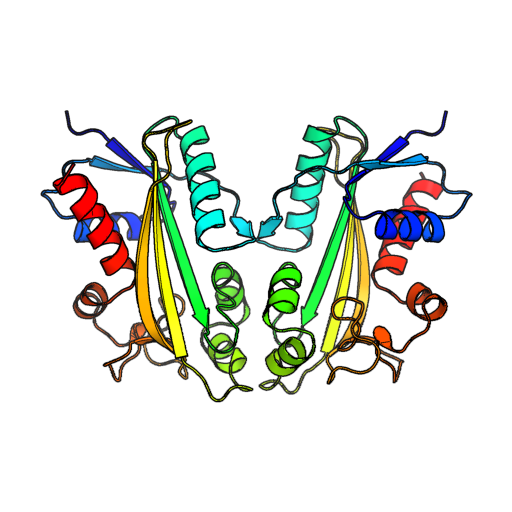RO B 1 137 ? -19.906 12.203 -1.116 1 98.56 137 PRO B CA 1
ATOM 2497 C C . PRO B 1 137 ? -20.828 13.391 -1.352 1 98.56 137 PRO B C 1
ATOM 2499 O O . PRO B 1 137 ? -21.875 13.242 -2.004 1 98.56 137 PRO B O 1
ATOM 2502 N N . ARG B 1 138 ? -20.531 14.484 -0.751 1 98.44 138 ARG B N 1
ATOM 2503 C CA . ARG B 1 138 ? -21.203 15.773 -0.909 1 98.44 138 ARG B CA 1
ATOM 2504 C C . ARG B 1 138 ? -20.188 16.891 -1.091 1 98.44 138 ARG B C 1
ATOM 2506 O O . ARG B 1 138 ? -19.078 16.828 -0.576 1 98.44 138 ARG B O 1
ATOM 2513 N N . GLY B 1 139 ? -20.594 17.969 -1.822 1 96.94 139 GLY B N 1
ATOM 2514 C CA . GLY B 1 139 ? -19.734 19.109 -2.029 1 96.94 139 GLY B CA 1
ATOM 2515 C C . GLY B 1 139 ? -18.844 18.984 -3.256 1 96.94 139 GLY B C 1
ATOM 2516 O O . GLY B 1 139 ? -18.984 18.031 -4.027 1 96.94 139 GLY B O 1
ATOM 2517 N N . PRO B 1 140 ? -18.016 19.969 -3.473 1 94.5 140 PRO B N 1
ATOM 2518 C CA . PRO B 1 140 ? -17.125 19.969 -4.637 1 94.5 140 PRO B CA 1
ATOM 2519 C C . PRO B 1 140 ? -16.172 18.766 -4.633 1 94.5 140 PRO B C 1
ATOM 2521 O O . PRO B 1 140 ? -15.734 18.328 -3.568 1 94.5 140 PRO B O 1
ATOM 2524 N N . ARG B 1 141 ? -15.797 18.297 -5.785 1 90.38 141 ARG B N 1
ATOM 2525 C CA . ARG B 1 141 ? -14.984 17.094 -5.941 1 90.38 141 ARG B CA 1
ATOM 2526 C C . ARG B 1 141 ? -13.547 17.453 -6.297 1 90.38 141 ARG B C 1
ATOM 2528 O O . ARG B 1 141 ? -12.789 16.609 -6.789 1 90.38 141 ARG B O 1
ATOM 2535 N N . ASP B 1 142 ? -13.156 18.562 -5.934 1 85.56 142 ASP B N 1
ATOM 2536 C CA . ASP B 1 142 ? -11.898 19.109 -6.438 1 85.56 142 ASP B CA 1
ATOM 2537 C C . ASP B 1 142 ? -10.727 18.688 -5.555 1 85.56 142 ASP B C 1
ATOM 2539 O O . ASP B 1 142 ? -9.562 18.859 -5.93 1 85.56 142 ASP B O 1
ATOM 2543 N N . PHE B 1 143 ? -11.078 18.109 -4.383 1 85.88 143 PHE B N 1
ATOM 2544 C CA . PHE B 1 143 ? -9.961 17.859 -3.479 1 85.88 143 PHE B CA 1
ATOM 2545 C C . PHE B 1 143 ? -10.094 16.5 -2.82 1 85.88 143 PHE B C 1
ATOM 2547 O O . PHE B 1 143 ? -10.867 16.328 -1.876 1 85.88 143 PHE B O 1
ATOM 2554 N N . GLY B 1 144 ? -9.375 15.594 -3.293 1 93.19 144 GLY B N 1
ATOM 2555 C CA . GLY B 1 144 ? -9.141 14.312 -2.656 1 93.19 144 GLY B CA 1
ATOM 2556 C C . GLY B 1 144 ? -10.422 13.625 -2.201 1 93.19 144 GLY B C 1
ATOM 2557 O O . GLY B 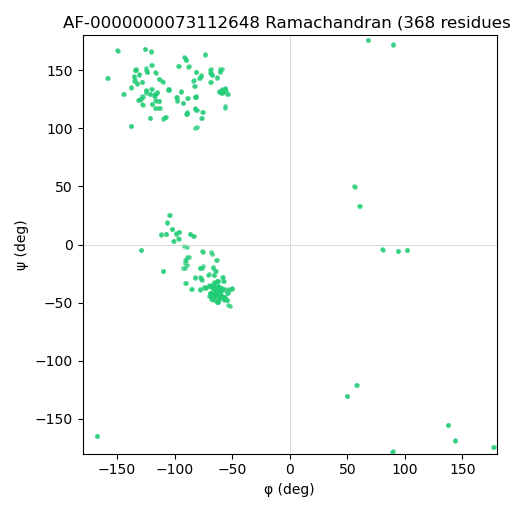1 144 ? -11.375 13.508 -2.973 1 93.19 144 GLY B O 1
ATOM 2558 N N . TRP B 1 145 ? -10.406 13.203 -0.963 1 97.81 145 TRP B N 1
ATOM 2559 C CA . TRP B 1 145 ? -11.523 12.469 -0.376 1 97.81 145 TRP B CA 1
ATOM 2560 C C . TRP B 1 145 ? -12.359 13.375 0.523 1 97.81 145 TRP B C 1
ATOM 2562 O O . TRP B 1 145 ? -13.164 12.891 1.323 1 97.81 145 TRP B O 1
ATOM 2572 N N . ASP B 1 146 ? -12.164 14.641 0.434 1 96.88 146 ASP B N 1
ATOM 2573 C CA . ASP B 1 146 ? -12.883 15.625 1.246 1 96.88 146 ASP B CA 1
ATOM 2574 C C . ASP B 1 146 ? -14.391 15.43 1.134 1 96.88 146 ASP B C 1
ATOM 2576 O O . ASP B 1 146 ? -15.117 15.578 2.121 1 96.88 146 ASP B O 1
ATOM 2580 N N . PRO B 1 147 ? -14.883 15.102 -0.058 1 98.31 147 PRO B N 1
ATOM 2581 C CA . PRO B 1 147 ? -16.328 15.023 -0.232 1 98.31 147 PRO B CA 1
ATOM 2582 C C . PRO B 1 147 ? -16.969 13.891 0.566 1 98.31 147 PRO B C 1
ATOM 2584 O O . PRO B 1 147 ? -18.172 13.898 0.813 1 98.31 147 PRO B O 1
ATOM 2587 N N . CYS B 1 148 ? -16.172 12.867 0.987 1 98.75 148 CYS B N 1
ATOM 2588 C CA . CYS B 1 148 ? -16.812 11.734 1.652 1 98.75 148 CYS B CA 1
ATOM 2589 C C . CYS B 1 148 ? -16.422 11.68 3.123 1 98.75 148 CYS B C 1
ATOM 2591 O O . CYS B 1 148 ? -16.703 10.695 3.809 1 98.75 148 CYS B O 1
ATOM 2593 N N . PHE B 1 149 ? -15.75 12.695 3.613 1 98.75 149 PHE B N 1
ATOM 2594 C CA . PHE B 1 149 ? -15.359 12.719 5.02 1 98.75 149 PHE B CA 1
ATOM 2595 C C . PHE B 1 149 ? -16.109 13.812 5.77 1 98.75 149 PHE B C 1
ATOM 2597 O O . PHE B 1 149 ? -15.93 15 5.48 1 98.75 149 PHE B O 1
ATOM 2604 N N . GLN B 1 150 ? -16.875 13.391 6.711 1 98.81 150 GLN B N 1
ATOM 2605 C CA . GLN B 1 150 ? -17.594 14.305 7.594 1 98.81 150 GLN B CA 1
ATOM 2606 C C . GLN B 1 150 ? -16.984 14.305 8.992 1 98.81 150 GLN B C 1
ATOM 2608 O O . GLN B 1 150 ? -17.156 13.336 9.75 1 98.81 150 GLN B O 1
ATOM 2613 N N . PRO B 1 151 ? -16.328 15.406 9.375 1 98.75 151 PRO B N 1
ATOM 2614 C CA . PRO B 1 151 ? -15.695 15.43 10.695 1 98.75 151 PRO B CA 1
ATOM 2615 C C . PRO B 1 151 ? -16.703 15.406 11.836 1 98.75 151 PRO B C 1
ATOM 2617 O O . PRO B 1 151 ? -17.812 15.945 11.703 1 98.75 151 PRO B O 1
ATOM 2620 N N . THR B 1 152 ? -16.312 14.75 12.93 1 98.31 152 THR B N 1
ATOM 2621 C CA . THR B 1 152 ? -17.172 14.656 14.102 1 98.31 152 THR B CA 1
ATOM 2622 C C . THR B 1 152 ? -17.562 16.047 14.594 1 98.31 152 THR B C 1
ATOM 2624 O O . THR B 1 152 ? -16.719 16.938 14.68 1 98.31 152 THR B O 1
ATOM 2627 N N . GLY B 1 153 ? -18.797 16.219 14.883 1 97.31 153 GLY B N 1
ATOM 2628 C CA . GLY B 1 153 ? -19.281 17.5 15.375 1 97.31 153 GLY B CA 1
ATOM 2629 C C . GLY B 1 153 ? -19.812 18.406 14.281 1 97.31 153 GLY B C 1
ATOM 2630 O O . GLY B 1 153 ? -20.344 19.484 14.555 1 97.31 153 GLY B O 1
ATOM 2631 N N . TYR B 1 154 ? -19.688 18 13.008 1 97.62 154 TYR B N 1
ATOM 2632 C CA . TYR B 1 154 ? -20.172 18.766 11.867 1 97.62 154 TYR B CA 1
ATOM 2633 C C . TYR B 1 154 ? -21.203 17.984 11.062 1 97.62 154 TYR B C 1
ATOM 2635 O O . TYR B 1 154 ? -21.188 16.75 11.078 1 97.62 154 TYR B O 1
ATOM 2643 N N . ASP B 1 155 ? -22.062 18.719 10.375 1 97.69 155 ASP B N 1
ATOM 2644 C CA . ASP B 1 155 ? -23.031 18.078 9.484 1 97.69 155 ASP B CA 1
ATOM 2645 C C . ASP B 1 155 ? -22.578 18.172 8.031 1 97.69 155 ASP B C 1
ATOM 2647 O O . ASP B 1 155 ? -23.297 17.719 7.129 1 97.69 155 ASP B O 1
ATOM 2651 N N . PHE B 1 156 ? -21.359 18.75 7.844 1 98.06 156 PHE B N 1
ATOM 2652 C CA . PHE B 1 156 ? -20.828 18.984 6.508 1 98.06 156 PHE B CA 1
ATOM 2653 C C . PHE B 1 156 ? -19.547 18.172 6.285 1 98.06 156 PHE B C 1
ATOM 2655 O O . PHE B 1 156 ? -18.812 17.906 7.234 1 98.06 156 PHE B O 1
ATOM 2662 N N . THR B 1 157 ? -19.422 17.812 5.031 1 98.44 157 THR B N 1
ATOM 2663 C CA . THR B 1 157 ? -18.156 17.172 4.68 1 98.44 157 THR B CA 1
ATOM 2664 C C . THR B 1 157 ? -17.047 18.203 4.629 1 98.44 157 THR B C 1
ATOM 2666 O O . THR B 1 157 ? -17.297 19.422 4.594 1 98.44 157 THR B O 1
ATOM 2669 N N . TYR B 1 158 ? -15.781 17.734 4.656 1 97.38 158 TYR B N 1
ATOM 2670 C CA . TYR B 1 158 ? -14.625 18.609 4.457 1 97.38 158 TYR B CA 1
ATOM 2671 C C . TYR B 1 158 ? -14.797 19.469 3.205 1 97.38 158 TYR B C 1
ATOM 2673 O O . TYR B 1 158 ? -14.398 20.625 3.18 1 97.38 158 TYR B O 1
ATOM 2681 N N . ALA B 1 159 ? -15.375 18.906 2.143 1 96.75 159 ALA B N 1
ATOM 2682 C CA . ALA B 1 159 ? -15.516 19.594 0.861 1 96.75 159 ALA B CA 1
ATOM 2683 C C . ALA B 1 159 ? -16.531 20.719 0.954 1 96.75 159 ALA B C 1
ATOM 2685 O O . ALA B 1 159 ? -16.453 21.703 0.213 1 96.75 159 ALA B O 1
ATOM 2686 N N . GLU B 1 160 ? -17.453 20.578 1.894 1 97.75 160 GLU B N 1
ATOM 2687 C CA . GLU B 1 160 ? -18.531 21.547 2.027 1 97.75 160 GLU B CA 1
ATOM 2688 C C . GLU B 1 160 ? -18.156 22.672 2.984 1 97.75 160 GLU B C 1
ATOM 2690 O O . GLU B 1 160 ? -18.828 23.703 3.049 1 97.75 160 GLU B O 1
ATOM 2695 N N . LEU B 1 161 ? -17.109 22.5 3.719 1 95.69 161 LEU B N 1
ATOM 2696 C CA . LEU B 1 161 ? -16.656 23.531 4.664 1 95.69 161 LEU B CA 1
ATOM 2697 C C . LEU B 1 161 ? -15.797 24.578 3.965 1 95.69 161 LEU B C 1
ATOM 2699 O O . LEU B 1 161 ? -14.977 24.234 3.111 1 95.69 161 LEU B O 1
ATOM 2703 N N . PRO B 1 162 ? -15.992 25.828 4.355 1 93.38 162 PRO B N 1
ATOM 2704 C CA . PRO B 1 162 ? -15 26.812 3.896 1 93.38 162 PRO B CA 1
ATOM 2705 C C . PRO B 1 162 ? -13.586 26.469 4.363 1 93.38 162 PRO B C 1
ATOM 2707 O O . PRO B 1 162 ? -13.406 25.875 5.426 1 93.38 162 PRO B O 1
ATOM 2710 N N . LYS B 1 163 ? -12.625 26.875 3.578 1 87.62 163 LYS B N 1
ATOM 2711 C CA . LYS B 1 163 ? -11.219 26.578 3.846 1 87.62 163 LYS B CA 1
ATOM 2712 C C . LYS B 1 163 ? -10.82 27.016 5.25 1 87.62 163 LYS B C 1
ATOM 2714 O O . LYS B 1 163 ? -10.117 26.297 5.957 1 87.62 163 LYS B O 1
ATOM 2719 N N . GLU B 1 164 ? -11.266 28.172 5.672 1 89.5 164 GLU B N 1
ATOM 2720 C CA . GLU B 1 164 ? -10.914 28.734 6.973 1 89.5 164 GLU B CA 1
ATOM 2721 C C . GLU B 1 164 ? -11.438 27.859 8.109 1 89.5 164 GLU B C 1
ATOM 2723 O O . GLU B 1 164 ? -10.758 27.672 9.117 1 89.5 164 GLU B O 1
ATOM 2728 N N . GLU B 1 165 ? -12.633 27.359 7.984 1 92.38 165 GLU B N 1
ATOM 2729 C CA . GLU B 1 165 ? -13.234 26.5 9 1 92.38 165 GLU B CA 1
ATOM 2730 C C . GLU B 1 165 ? -12.539 25.141 9.047 1 92.38 165 GLU B C 1
ATOM 2732 O O . GLU B 1 165 ? -12.273 24.625 10.133 1 92.38 165 GLU B O 1
ATOM 2737 N N . LYS B 1 166 ? -12.281 24.578 7.879 1 91.31 166 LYS B N 1
ATOM 2738 C CA . LYS B 1 166 ? -11.578 23.297 7.809 1 91.31 166 LYS B CA 1
ATOM 2739 C C . LYS B 1 166 ? -10.211 23.391 8.477 1 91.31 166 LYS B C 1
ATOM 2741 O O . LYS B 1 166 ? -9.789 22.453 9.164 1 91.31 166 LYS B O 1
ATOM 2746 N N . ASN B 1 167 ? -9.516 24.5 8.328 1 89.06 167 ASN B N 1
ATOM 2747 C CA . ASN B 1 167 ? -8.172 24.703 8.852 1 89.06 167 ASN B CA 1
ATOM 2748 C C . ASN B 1 167 ? -8.164 24.75 10.375 1 89.06 167 ASN B C 1
ATOM 2750 O O . ASN B 1 167 ? -7.102 24.625 11 1 89.06 167 ASN B O 1
ATOM 2754 N N . LYS B 1 168 ? -9.273 24.781 11.008 1 91.31 168 LYS B N 1
ATOM 2755 C CA . LYS B 1 168 ? -9.344 24.812 12.461 1 91.31 168 LYS B CA 1
ATOM 2756 C C . LYS B 1 168 ? -9.414 23.406 13.039 1 91.31 168 LYS B C 1
ATOM 2758 O O . LYS B 1 168 ? -9.125 23.188 14.219 1 91.31 168 LYS B O 1
ATOM 2763 N N . ILE B 1 169 ? -9.82 22.484 12.188 1 94.81 169 ILE B N 1
ATOM 2764 C CA . ILE B 1 169 ? -10.109 21.188 12.758 1 94.81 169 ILE B CA 1
ATOM 2765 C C . ILE B 1 169 ? -9.383 20.094 11.969 1 94.81 169 ILE B C 1
ATOM 2767 O O . ILE B 1 169 ? -9.445 18.922 12.32 1 94.81 169 ILE B O 1
ATOM 2771 N N . SER B 1 170 ? -8.75 20.484 10.914 1 94.69 170 SER B N 1
ATOM 2772 C CA . SER B 1 170 ? -8.195 19.5 9.992 1 94.69 170 SER B CA 1
ATOM 2773 C C . SER B 1 170 ? -7.035 18.734 10.617 1 94.69 170 SER B C 1
ATOM 2775 O O . SER B 1 170 ? -6.344 19.266 11.492 1 94.69 170 SER B O 1
ATOM 2777 N N . HIS B 1 171 ? -6.895 17.562 10.18 1 97 171 HIS B N 1
ATOM 2778 C CA . HIS B 1 171 ? -5.754 16.734 10.562 1 97 171 HIS B CA 1
ATOM 2779 C C . HIS B 1 171 ? -4.438 17.422 10.234 1 97 171 HIS B C 1
ATOM 2781 O O . HIS B 1 171 ? -3.482 17.344 11.016 1 97 171 HIS B O 1
ATOM 2787 N N . ARG B 1 172 ? -4.363 18.094 9.141 1 94.81 172 ARG B N 1
ATOM 2788 C CA . ARG B 1 172 ? -3.146 18.797 8.742 1 94.81 172 ARG B CA 1
ATOM 2789 C C . ARG B 1 172 ? -2.852 19.953 9.695 1 94.81 172 ARG B C 1
ATOM 2791 O O . ARG B 1 172 ? -1.714 20.125 10.141 1 94.81 172 ARG B O 1
ATOM 2798 N N . PHE B 1 173 ? -3.877 20.734 9.977 1 94.75 173 PHE B N 1
ATOM 2799 C CA . PHE B 1 173 ? -3.707 21.844 10.914 1 94.75 173 PHE B CA 1
ATOM 2800 C C . PHE B 1 173 ? -3.205 21.344 12.258 1 94.75 173 PHE B C 1
ATOM 2802 O O . PHE B 1 173 ? -2.254 21.891 12.82 1 94.75 173 PHE B O 1
ATOM 2809 N N . ARG B 1 174 ? -3.836 20.297 12.742 1 97.06 174 ARG B N 1
ATOM 2810 C CA . ARG B 1 174 ? -3.479 19.75 14.047 1 97.06 174 ARG B CA 1
ATOM 2811 C C . ARG B 1 174 ? -2.033 19.266 14.062 1 97.06 174 ARG B C 1
ATOM 2813 O O . ARG B 1 174 ? -1.321 19.438 15.047 1 97.06 174 ARG B O 1
ATOM 2820 N N . ALA B 1 175 ? -1.61 18.625 13 1 97.75 175 ALA B N 1
ATOM 2821 C CA . ALA B 1 175 ? -0.23 18.156 12.883 1 97.75 175 ALA B CA 1
ATOM 2822 C C . ALA B 1 175 ? 0.742 19.344 12.859 1 97.75 175 ALA B C 1
ATOM 2824 O O . ALA B 1 175 ? 1.76 19.328 13.555 1 97.75 175 ALA B O 1
ATOM 2825 N N . LEU B 1 176 ? 0.404 20.391 12.117 1 95.81 176 LEU B N 1
ATOM 2826 C CA . LEU B 1 176 ? 1.269 21.547 11.969 1 95.81 176 LEU B CA 1
ATOM 2827 C C . LEU B 1 176 ? 1.34 22.344 13.273 1 95.81 176 LEU B C 1
ATOM 2829 O O . LEU B 1 176 ? 2.379 22.922 13.594 1 95.81 176 LEU B O 1
ATOM 2833 N N . ASP B 1 177 ? 0.27 22.359 13.93 1 95 177 ASP B N 1
ATOM 2834 C CA . ASP B 1 177 ? 0.256 23.016 15.234 1 95 177 ASP B CA 1
ATOM 2835 C C . ASP B 1 177 ? 1.265 22.375 16.188 1 95 177 ASP B C 1
ATOM 2837 O O . ASP B 1 177 ? 1.998 23.078 16.875 1 95 177 ASP B O 1
ATOM 2841 N N . LYS B 1 178 ? 1.279 21.062 16.203 1 97 178 LYS B N 1
ATOM 2842 C CA . LYS B 1 178 ? 2.254 20.359 17.031 1 97 178 LYS B CA 1
ATOM 2843 C C . LYS B 1 178 ? 3.68 20.656 16.578 1 97 178 LYS B C 1
ATOM 2845 O O . LYS B 1 178 ? 4.566 20.859 17.406 1 97 178 LYS B O 1
ATOM 2850 N N . LEU B 1 179 ? 3.889 20.703 15.281 1 96.69 179 LEU B N 1
ATOM 2851 C CA . LEU B 1 179 ? 5.199 21.016 14.727 1 96.69 179 LEU B CA 1
ATOM 2852 C C . LEU B 1 179 ? 5.633 22.422 15.125 1 96.69 179 LEU B C 1
ATOM 2854 O O . LEU B 1 179 ? 6.766 22.625 15.57 1 96.69 179 LEU B O 1
ATOM 2858 N N . ARG B 1 180 ? 4.758 23.375 14.93 1 95.06 180 ARG B N 1
ATOM 2859 C CA . ARG B 1 180 ? 5.02 24.766 15.273 1 95.06 180 ARG B CA 1
ATOM 2860 C C . ARG B 1 180 ? 5.43 24.906 16.734 1 95.06 180 ARG B C 1
ATOM 2862 O O . ARG B 1 180 ? 6.43 25.547 17.047 1 95.06 180 ARG B O 1
ATOM 2869 N N . ASN B 1 181 ? 4.672 24.266 17.641 1 95.12 181 ASN B N 1
ATOM 2870 C CA . ASN B 1 181 ? 4.953 24.344 19.062 1 95.12 181 ASN B CA 1
ATOM 2871 C C . ASN B 1 181 ? 6.324 23.766 19.406 1 95.12 181 ASN B C 1
ATOM 2873 O O . ASN B 1 181 ? 7.023 24.281 20.266 1 95.12 181 ASN B O 1
ATOM 2877 N N . TYR B 1 182 ? 6.672 22.719 18.734 1 95.06 182 TYR B N 1
ATOM 2878 C CA . TYR B 1 182 ? 7.98 22.109 18.953 1 95.06 182 TYR B CA 1
ATOM 2879 C C . TYR B 1 182 ? 9.094 23.109 18.656 1 95.06 182 TYR B C 1
ATOM 2881 O O . TYR B 1 182 ? 10.039 23.25 19.438 1 95.06 182 TYR B O 1
ATOM 2889 N N . PHE B 1 183 ? 9.039 23.875 17.562 1 93.31 183 PHE B N 1
ATOM 2890 C CA . PHE B 1 183 ? 10.102 24.781 17.141 1 93.31 183 PHE B CA 1
ATOM 2891 C C . PHE B 1 183 ? 10.078 26.062 17.969 1 93.31 183 PHE B C 1
ATOM 2893 O O . PHE B 1 183 ? 11.117 26.703 18.172 1 93.31 183 PHE B O 1
ATOM 2900 N N . LEU B 1 184 ? 8.883 26.375 18.422 1 91.19 184 LEU B N 1
ATOM 2901 C CA . LEU B 1 184 ? 8.781 27.594 19.234 1 91.19 184 LEU B CA 1
ATOM 2902 C C . LEU B 1 184 ? 9.297 27.328 20.656 1 91.19 184 LEU B C 1
ATOM 2904 O O . LEU B 1 184 ? 9.789 28.25 21.312 1 91.19 184 LEU B O 1
ATOM 2908 N N . GLU B 1 185 ? 9.18 26.094 21.125 1 88.75 185 GLU B N 1
ATOM 2909 C CA . GLU B 1 185 ? 9.617 25.75 22.469 1 88.75 185 GLU B CA 1
ATOM 2910 C C . GLU B 1 185 ? 11.07 25.281 22.469 1 88.75 185 GLU B C 1
ATOM 2912 O O . GLU B 1 185 ? 11.688 25.172 23.531 1 88.75 185 GLU B O 1
ATOM 2917 N N . SER B 1 186 ? 11.594 24.953 21.375 1 75.12 186 SER B N 1
ATOM 2918 C CA . SER B 1 186 ? 12.984 24.516 21.297 1 75.12 186 SER B CA 1
ATOM 2919 C C . SER B 1 186 ? 13.938 25.688 21.188 1 75.12 186 SER B C 1
ATOM 2921 O O . SER B 1 186 ? 15.039 25.656 21.75 1 75.12 186 SER B O 1
#

Nearest PDB structures (foldseek):
  2j4e-assembly1_A  TM=9.647E-01  e=2.028E-30  Homo sapiens
  2j4e-assembly4_H  TM=9.604E-01  e=5.983E-30  Homo sapiens
  2mjp-assembly1_B  TM=9.335E-01  e=1.866E-17  Methanocaldococcus jannaschii
  2dvn-assembly1_A  TM=8.895E-01  e=7.182E-18  Pyrococcus horikoshii
  2e5x-assembly1_A-2  TM=8.786E-01  e=7.654E-18  Pyrococcus horikoshii OT3

Foldseek 3Di:
DQAEEEEADPDPVVVVVLDVLLDPPQRHHYHYDHDDFDQDDDDPVVRQQVRLQVVLVVVVFKYKYKAKFKAFVVVVGPPGRCLVVCCVVQNLQRVLVVCVVDPRQKIKIKMWMWIAGGHPGDIDIQMFIFIFGFARFDADRPDTNQRGTDTPPDPHGNRPDPPVVCCVGPRVSRSSVRVSVVSVVD/DQAEEEEADPDPVVVVVLDVLLDPPQRHHYHYDHDDFDQDDDDPVVRQQVRLQVVLVVVQFKYKYKAKFKAFVVVVGPPGRCLVVCCVVQNLQRVLVVCVVDPRQKIKIKMWMWIAGGHPGDIDIQMFIFIFGFARFDADRPDTNQRGTDTPPDPHGNRPDDPVVCCVGPRVSRSSVRVSVVSVVD

Secondary structure (DSSP, 8-state):
-PPEEEEE-S-HHHHHHHHHHH-TT-SSEEEEE------B-S-HHHHHHHHHHHHHHHHSS-EEEEEEEEEEGGGTT-EETTHHHHHHHHHHHHHHHTTTT-S--EEEEEEEEEEESSTTSPEEEEEEEEEEEE-S--S--SSTTGGGEEETT-SS-GGGS-HHHHTTT-HHHHHHHHHHHHHHH-/-PPEEEEE-S-HHHHHHHHHHH-TT-SSEEEEE------B-S-HHHHHHHHHHHHHHHH-S-EEEEEEEEEEGGGTT-EETTHHHHHHHHHHHHHHHTTTT-S--EEEEEEEEEEESSTTSPEEEEEEEEEEEE-S--S--SSTTGGGEEETT-SS-GGGS-HHHHTTT-HHHHHHHHHHHHHHH-